Protein AF-0000000074045030 (afdb_homodimer)

Nearest PDB structures (foldseek):
  6pqr-assembly1_A  TM=4.571E-01  e=6.155E-03  Helicoverpa zea
  2o2a-assembly1_B  TM=3.330E-01  e=6.153E-02  Streptococcus agalactiae 2603V/R
  1mx0-assembly1_A  TM=4.382E-01  e=3.460E-01  Saccharolobus shibatae
  1z5a-assembly1_B  TM=5.040E-01  e=1.026E+00  Saccharolobus shibatae
  1mx0-assembly3_E  TM=4.676E-01  e=1.026E+00  Saccharolobus shibatae

Solvent-accessible surface area (backbone atoms only — not comparable to full-atom values): 15346 Å² total; per-residue (Å²): 132,82,77,68,76,71,67,73,40,80,41,55,46,76,54,97,83,23,36,35,27,39,49,35,64,67,54,51,49,48,63,54,58,65,73,41,89,66,71,59,86,79,43,68,57,46,34,29,38,36,28,39,43,80,41,80,41,27,81,90,67,43,32,29,38,33,42,33,33,35,36,37,49,82,43,58,85,50,66,66,44,68,28,31,36,38,36,19,65,52,71,70,90,47,56,62,70,71,42,39,66,54,52,53,48,48,52,49,28,50,76,70,28,48,71,52,90,89,35,75,27,39,38,41,80,71,48,76,50,46,47,67,83,54,37,71,72,103,132,82,77,70,76,71,68,73,40,80,43,53,47,76,54,96,82,24,34,34,26,39,49,35,63,66,54,51,50,47,63,53,56,64,72,40,90,66,69,58,86,80,42,68,57,45,32,30,38,34,29,38,44,77,43,80,44,29,83,89,66,43,34,30,37,36,42,31,34,35,36,39,48,84,44,58,84,50,66,65,45,70,29,31,38,37,36,22,66,52,73,69,89,47,55,62,68,69,41,40,68,56,52,53,48,49,53,49,30,51,74,69,27,46,72,52,90,88,36,76,28,38,40,43,80,71,46,78,48,46,46,68,82,49,34,71,73,103

Sequence (276 aa):
MLKTHRNDSNEVVTINGSQYWYNGIRRCLLNELSRSDIALDSYSKLELNVSIDGLPIFKSSNLQFWPILFNVHNIPEVPVMTIAVYSGSTKPADIDQFLQPFVDELNFLMENGITINNKKISIELRVIIADSPARAYIMLKTHRNDSNEVVTINGSQYWYNGIRRCLLNELSRSDIALDSYSKLELNVSIDGLPIFKSSNLQFWPILFNVHNIPEVPVMTIAVYSGSTKPADIDQFLQPFVDELNFLMENGITINNKKISIELRVIIADSPARAYI

Foldseek 3Di:
DPPPPPVPQQDWDDDPAKTKGFCADQNLCQVQVLPDPDPCVVAQEWEKEKEWEWDQPDPVQLKIKIWIWMDGPVCNVGDIDTGMMMIDSDDDPQVCVNCVVHVVRLVVCQVFNHAHPNDGHHYHYDYYHYPVVSVVND/DPPPPPVPQQDWDDDPQKIKGFCADQNLCQVQVLPDPDPCVVAQEWEKEKEWEWDCPDPVQLKIKIWIKMDGPVCNVGDIDTGMMMIDSDDDPQVCVNCVVHVVRLVVCQVFNHAHPNDGHHYHYDYYHYDVVRVVND

Organism: Anopheles stephensi (NCBI:txid30069)

Radius of gyration: 18.77 Å; Cα contacts (8 Å, |Δi|>4): 529; chains: 2; bounding box: 46×70×37 Å

Secondary structure (DSSP, 8-state):
--------S-EEEEETTEEEEE--HHHHHHHHHSSS---GGG-SEEEEEEEE--EE--TTT--EEEEEEEEETT-TTSPPEEEEEEEESSS-TTHHHHHHHHHHHHHHHHHH-EEETTEEEEEEEEEEEE-HHHHTT-/--------S-EEEEETTEEEEE--HHHHHHHHHSSS---GGG-SEEEEEEEE--EE--TTT--EEEEEEEEETT-TTSPPEEEEEEEESSS-TTHHHHHHHHHHHHHHHHHH-EEETTEEEEEEEEEEEE-HHHHTT-

Structure (mmCIF, N/CA/C/O backbone):
data_AF-0000000074045030-model_v1
#
loop_
_entity.id
_entity.type
_entity.pdbx_description
1 polymer 'Uncharacterized protein'
#
loop_
_atom_site.group_PDB
_atom_site.id
_atom_site.type_symbol
_atom_site.label_atom_id
_atom_site.label_alt_id
_atom_site.label_comp_id
_atom_site.label_asym_id
_atom_site.label_entity_id
_atom_site.label_seq_id
_atom_site.pdbx_PDB_ins_code
_atom_site.Cartn_x
_atom_site.Cartn_y
_atom_site.Cartn_z
_atom_site.occupancy
_atom_site.B_iso_or_equiv
_atom_site.auth_seq_id
_atom_site.auth_comp_id
_atom_site.auth_asym_id
_atom_site.auth_atom_id
_atom_site.pdbx_PDB_model_num
ATOM 1 N N . MET A 1 1 ? 6.5 -35.406 -14.625 1 22.16 1 MET A N 1
ATOM 2 C CA . MET A 1 1 ? 6.434 -34.656 -13.367 1 22.16 1 MET A CA 1
ATOM 3 C C . MET A 1 1 ? 7.051 -33.281 -13.531 1 22.16 1 MET A C 1
ATOM 5 O O . MET A 1 1 ? 8.266 -33.156 -13.648 1 22.16 1 MET A O 1
ATOM 9 N N . LEU A 1 2 ? 6.523 -32.375 -14.312 1 23.33 2 LEU A N 1
ATOM 10 C CA . LEU A 1 2 ? 7.066 -31.141 -14.828 1 23.33 2 LEU A CA 1
ATOM 11 C C . LEU A 1 2 ? 7.414 -30.188 -13.688 1 23.33 2 LEU A C 1
ATOM 13 O O . LEU A 1 2 ? 6.57 -29.891 -12.836 1 23.33 2 LEU A O 1
ATOM 17 N N . LYS A 1 3 ? 8.648 -30.234 -13.102 1 26.58 3 LYS A N 1
ATOM 18 C CA . LYS A 1 3 ? 9.242 -29.438 -12.031 1 26.58 3 LYS A CA 1
ATOM 19 C C . LYS A 1 3 ? 8.844 -27.969 -12.164 1 26.58 3 LYS A C 1
ATOM 21 O O . LYS A 1 3 ? 9.18 -27.312 -13.156 1 26.58 3 LYS A O 1
ATOM 26 N N . THR A 1 4 ? 7.648 -27.609 -11.883 1 29.64 4 THR A N 1
ATOM 27 C CA . THR A 1 4 ? 7.277 -26.203 -11.789 1 29.64 4 THR A CA 1
ATOM 28 C C . THR A 1 4 ? 8.32 -25.422 -10.992 1 29.64 4 THR A C 1
ATOM 30 O O . THR A 1 4 ? 8.672 -25.812 -9.875 1 29.64 4 THR A O 1
ATOM 33 N N . HIS A 1 5 ? 9.445 -25.062 -11.602 1 29.47 5 HIS A N 1
ATOM 34 C CA . HIS A 1 5 ? 10.422 -24.156 -10.992 1 29.47 5 HIS A CA 1
ATOM 35 C C . HIS A 1 5 ? 9.75 -23.203 -10.008 1 29.47 5 HIS A C 1
ATOM 37 O O . HIS A 1 5 ? 8.883 -22.422 -10.398 1 29.47 5 HIS A O 1
ATOM 43 N N . ARG A 1 6 ? 9.289 -23.688 -8.914 1 32.59 6 ARG A N 1
ATOM 44 C CA . ARG A 1 6 ? 8.891 -22.844 -7.789 1 32.59 6 ARG A CA 1
ATOM 45 C C . ARG A 1 6 ? 9.836 -21.656 -7.629 1 32.59 6 ARG A C 1
ATOM 47 O O . ARG A 1 6 ? 10.977 -21.812 -7.195 1 32.59 6 ARG A O 1
ATOM 54 N N . ASN A 1 7 ? 10.078 -20.828 -8.656 1 35.5 7 ASN A N 1
ATOM 55 C CA . ASN A 1 7 ? 10.883 -19.656 -8.367 1 35.5 7 ASN A CA 1
ATOM 56 C C . ASN A 1 7 ? 10.664 -19.156 -6.945 1 35.5 7 ASN A C 1
ATOM 58 O O . ASN A 1 7 ? 9.531 -18.859 -6.555 1 35.5 7 ASN A O 1
ATOM 62 N N . ASP A 1 8 ? 11.195 -19.656 -5.949 1 42.28 8 ASP A N 1
ATOM 63 C CA . ASP A 1 8 ? 11.328 -19.172 -4.578 1 42.28 8 ASP A CA 1
ATOM 64 C C . ASP A 1 8 ? 11.258 -17.641 -4.527 1 42.28 8 ASP A C 1
ATOM 66 O O . ASP A 1 8 ? 12.156 -16.953 -5.008 1 42.28 8 ASP A O 1
ATOM 70 N N . SER A 1 9 ? 10.148 -17.062 -4.848 1 47.19 9 SER A N 1
ATOM 71 C CA . SER A 1 9 ? 9.586 -15.82 -5.352 1 47.19 9 SER A CA 1
ATOM 72 C C . SER A 1 9 ? 10.195 -14.617 -4.648 1 47.19 9 SER A C 1
ATOM 74 O O . SER A 1 9 ? 10.07 -13.484 -5.117 1 47.19 9 SER A O 1
ATOM 76 N N . ASN A 1 10 ? 10.562 -14.75 -3.305 1 56.78 10 ASN A N 1
ATOM 77 C CA . ASN A 1 10 ? 11.156 -13.547 -2.73 1 56.78 10 ASN A CA 1
ATOM 78 C C . ASN A 1 10 ? 12.547 -13.273 -3.303 1 56.78 10 ASN A C 1
ATOM 80 O O . ASN A 1 10 ? 13.547 -13.438 -2.607 1 56.78 10 ASN A O 1
ATOM 84 N N . GLU A 1 11 ? 12.641 -13.523 -4.637 1 65 11 GLU A N 1
ATOM 85 C CA . GLU A 1 11 ? 13.945 -13.359 -5.277 1 65 11 GLU A CA 1
ATOM 86 C C . GLU A 1 11 ? 14.203 -11.898 -5.625 1 65 11 GLU A C 1
ATOM 88 O O . GLU A 1 11 ? 13.312 -11.203 -6.117 1 65 11 GLU A O 1
ATOM 93 N N . VAL A 1 12 ? 15.195 -11.305 -5.059 1 72.75 12 VAL A N 1
ATOM 94 C CA . VAL A 1 12 ? 15.672 -10 -5.496 1 72.75 12 VAL A CA 1
ATOM 95 C C . VAL A 1 12 ? 16.594 -10.156 -6.703 1 72.75 12 VAL A C 1
ATOM 97 O O . VAL A 1 12 ? 17.516 -10.969 -6.68 1 72.75 12 VAL A O 1
ATOM 100 N N . VAL A 1 13 ? 16.172 -9.609 -7.809 1 78.44 13 VAL A N 1
ATOM 101 C CA . VAL A 1 13 ? 16.984 -9.586 -9.016 1 78.44 13 VAL A CA 1
ATOM 102 C C . VAL A 1 13 ? 17.703 -8.242 -9.133 1 78.44 13 VAL A C 1
ATOM 104 O O . VAL A 1 13 ? 17.094 -7.191 -8.953 1 78.44 13 VAL A O 1
ATOM 107 N N . THR A 1 14 ? 19.016 -8.219 -9.242 1 77 14 THR A N 1
ATOM 108 C CA . THR A 1 14 ? 19.797 -6.996 -9.414 1 77 14 THR A CA 1
ATOM 109 C C . THR A 1 14 ? 20.297 -6.879 -10.852 1 77 14 THR A C 1
ATOM 111 O O . THR A 1 14 ? 20.969 -7.781 -11.359 1 77 14 THR A O 1
ATOM 114 N N . ILE A 1 15 ? 19.812 -5.809 -11.523 1 71.5 15 ILE A N 1
ATOM 115 C CA . ILE A 1 15 ? 20.266 -5.523 -12.883 1 71.5 15 ILE A CA 1
ATOM 116 C C . ILE A 1 15 ? 20.844 -4.109 -12.945 1 71.5 15 ILE A C 1
ATOM 118 O O . ILE A 1 15 ? 20.125 -3.131 -12.727 1 71.5 15 ILE A O 1
ATOM 122 N N . ASN A 1 16 ? 22.078 -3.951 -13.328 1 77.44 16 ASN A N 1
ATOM 123 C CA . ASN A 1 16 ? 22.734 -2.654 -13.5 1 77.44 16 ASN A CA 1
ATOM 124 C C . ASN A 1 16 ? 22.484 -1.747 -12.297 1 77.44 16 ASN A C 1
ATOM 126 O O . ASN A 1 16 ? 22.109 -0.583 -12.453 1 77.44 16 ASN A O 1
ATOM 130 N N . GLY A 1 17 ? 22.578 -2.285 -11.125 1 75.12 17 GLY A N 1
ATOM 131 C CA . GLY A 1 17 ? 22.453 -1.495 -9.906 1 75.12 17 GLY A CA 1
ATOM 132 C C . GLY A 1 17 ? 21.031 -1.338 -9.438 1 75.12 17 GLY A C 1
ATOM 133 O O . GLY A 1 17 ? 20.781 -0.868 -8.32 1 75.12 17 GLY A O 1
ATOM 134 N N . SER A 1 18 ? 20.109 -1.68 -10.352 1 81 18 SER A N 1
ATOM 135 C CA . SER A 1 18 ? 18.703 -1.634 -9.961 1 81 18 SER A CA 1
ATOM 136 C C . SER A 1 18 ? 18.266 -2.953 -9.336 1 81 18 SER A C 1
ATOM 138 O O . SER A 1 18 ? 18.719 -4.023 -9.734 1 81 18 SER A O 1
ATOM 140 N N . GLN A 1 19 ? 17.469 -2.814 -8.32 1 82.75 19 GLN A N 1
ATOM 141 C CA . GLN A 1 19 ? 16.969 -4 -7.625 1 82.75 19 GLN A CA 1
ATOM 142 C C . GLN A 1 19 ? 15.469 -4.172 -7.836 1 82.75 19 GLN A C 1
ATOM 144 O O . GLN A 1 19 ? 14.719 -3.193 -7.848 1 82.75 19 GLN A O 1
ATOM 149 N N . TYR A 1 20 ? 15.188 -5.43 -8.07 1 85.75 20 TYR A N 1
ATOM 150 C CA . TYR A 1 20 ? 13.781 -5.777 -8.227 1 85.75 20 TYR A CA 1
ATOM 151 C C . TYR A 1 20 ? 13.398 -6.93 -7.305 1 85.75 20 TYR A C 1
ATOM 153 O O . TYR A 1 20 ? 13.977 -8.016 -7.379 1 85.75 20 TYR A O 1
ATOM 161 N N . TRP A 1 21 ? 12.453 -6.66 -6.395 1 86.88 21 TRP A N 1
ATOM 162 C CA . TRP A 1 21 ? 11.883 -7.66 -5.496 1 86.88 21 TRP A CA 1
ATOM 163 C C . TRP A 1 21 ? 10.453 -7.992 -5.887 1 86.88 21 TRP A C 1
ATOM 165 O O . TRP A 1 21 ? 9.609 -7.094 -6.02 1 86.88 21 TRP A O 1
ATOM 175 N N . TYR A 1 22 ? 10.219 -9.305 -6.129 1 89.81 22 TYR A N 1
ATOM 176 C CA . TYR A 1 22 ? 8.883 -9.734 -6.516 1 89.81 22 TYR A CA 1
ATOM 177 C C . TYR A 1 22 ? 8.328 -10.75 -5.523 1 89.81 22 TYR A C 1
ATOM 179 O O . TYR A 1 22 ? 8.844 -11.859 -5.41 1 89.81 22 TYR A O 1
ATOM 187 N N . ASN A 1 23 ? 7.324 -10.375 -4.758 1 90.81 23 ASN A N 1
ATOM 188 C CA . ASN A 1 23 ? 6.625 -11.25 -3.822 1 90.81 23 ASN A CA 1
ATOM 189 C C . ASN A 1 23 ? 5.449 -11.953 -4.488 1 90.81 23 ASN A C 1
ATOM 191 O O . ASN A 1 23 ? 5.332 -13.18 -4.414 1 90.81 23 ASN A O 1
ATOM 195 N N . GLY A 1 24 ? 4.672 -11.156 -5.168 1 94.56 24 GLY A N 1
ATOM 196 C CA . GLY A 1 24 ? 3.584 -11.719 -5.949 1 94.56 24 GLY A CA 1
ATOM 197 C C . GLY A 1 24 ? 2.252 -11.688 -5.219 1 94.56 24 GLY A C 1
ATOM 198 O O . GLY A 1 24 ? 2.213 -11.719 -3.988 1 94.56 24 GLY A O 1
ATOM 199 N N . ILE A 1 25 ? 1.19 -11.758 -5.988 1 96.81 25 ILE A N 1
ATOM 200 C CA . ILE A 1 25 ? -0.175 -11.703 -5.477 1 96.81 25 ILE A CA 1
ATOM 201 C C . ILE A 1 25 ? -0.515 -13.016 -4.77 1 96.81 25 ILE A C 1
ATOM 203 O O . ILE A 1 25 ? -1.039 -13 -3.654 1 96.81 25 ILE A O 1
ATOM 207 N N . ARG A 1 26 ? -0.167 -14.055 -5.434 1 96.69 26 ARG A N 1
ATOM 208 C CA . ARG A 1 26 ? -0.514 -15.375 -4.91 1 96.69 26 ARG A CA 1
ATOM 209 C C . ARG A 1 26 ? 0.092 -15.594 -3.527 1 96.69 26 ARG A C 1
ATOM 211 O O . ARG A 1 26 ? -0.605 -15.992 -2.594 1 96.69 26 ARG A O 1
ATOM 218 N N . ARG A 1 27 ? 1.339 -15.312 -3.414 1 94.25 27 ARG A N 1
ATOM 219 C CA . ARG A 1 27 ? 2.02 -15.516 -2.139 1 94.25 27 ARG A CA 1
ATOM 220 C C . ARG A 1 27 ? 1.424 -14.625 -1.053 1 94.25 27 ARG A C 1
ATOM 222 O O . ARG A 1 27 ? 1.222 -15.07 0.079 1 94.25 27 ARG A O 1
ATOM 229 N N . CYS A 1 28 ? 1.174 -13.391 -1.382 1 93.19 28 CYS A N 1
ATOM 230 C CA . CYS A 1 28 ? 0.568 -12.469 -0.43 1 93.19 28 CYS A CA 1
ATOM 231 C C . CYS A 1 28 ? -0.759 -13.008 0.088 1 93.19 28 CYS A C 1
ATOM 233 O O . CYS A 1 28 ? -0.99 -13.039 1.298 1 93.19 28 CYS A O 1
ATOM 235 N N . LEU A 1 29 ? -1.615 -13.438 -0.827 1 94.81 29 LEU A N 1
ATOM 236 C CA . LEU A 1 29 ? -2.957 -13.883 -0.472 1 94.81 29 LEU A CA 1
ATOM 237 C C . LEU A 1 29 ? -2.906 -15.172 0.345 1 94.81 29 LEU A C 1
ATOM 239 O O . LEU A 1 29 ? -3.648 -15.328 1.316 1 94.81 29 LEU A O 1
ATOM 243 N N . LEU A 1 30 ? -2.025 -16.062 -0.019 1 93.88 30 LEU A N 1
ATOM 244 C CA . LEU A 1 30 ? -1.895 -17.312 0.73 1 93.88 30 LEU A CA 1
ATOM 245 C C . LEU A 1 30 ? -1.419 -17.047 2.154 1 93.88 30 LEU A C 1
ATOM 247 O O . LEU A 1 30 ? -1.962 -17.594 3.109 1 93.88 30 LEU A O 1
ATOM 251 N N . ASN A 1 31 ? -0.46 -16.172 2.27 1 89.69 31 ASN A N 1
ATOM 252 C CA . ASN A 1 31 ? 0.065 -15.852 3.594 1 89.69 31 ASN A CA 1
ATOM 253 C C . ASN A 1 31 ? -0.988 -15.18 4.469 1 89.69 31 ASN A C 1
ATOM 255 O O . ASN A 1 31 ? -1.082 -15.461 5.664 1 89.69 31 ASN A O 1
ATOM 259 N N . GLU A 1 32 ? -1.773 -14.289 3.881 1 89.44 32 GLU A N 1
ATOM 260 C CA . GLU A 1 32 ? -2.736 -13.5 4.641 1 89.44 32 GLU A CA 1
ATOM 261 C C . GLU A 1 32 ? -4.008 -14.297 4.922 1 89.44 32 GLU A C 1
ATOM 263 O O . GLU A 1 32 ? -4.512 -14.289 6.047 1 89.44 32 GLU A O 1
ATOM 268 N N . LEU A 1 33 ? -4.531 -15 3.939 1 90.94 33 LEU A N 1
ATOM 269 C CA . LEU A 1 33 ? -5.875 -15.562 4.027 1 90.94 33 LEU A CA 1
ATOM 270 C C . LEU A 1 33 ? -5.828 -16.984 4.574 1 90.94 33 LEU A C 1
ATOM 272 O O . LEU A 1 33 ? -6.836 -17.5 5.074 1 90.94 33 LEU A O 1
ATOM 276 N N . SER A 1 34 ? -4.66 -17.641 4.488 1 87.25 34 SER A N 1
ATOM 277 C CA . SER A 1 34 ? -4.562 -18.969 5.066 1 87.25 34 SER A CA 1
ATOM 278 C C . SER A 1 34 ? -4.512 -18.906 6.59 1 87.25 34 SER A C 1
ATOM 280 O O . SER A 1 34 ? -4.852 -19.891 7.266 1 87.25 34 SER A O 1
ATOM 282 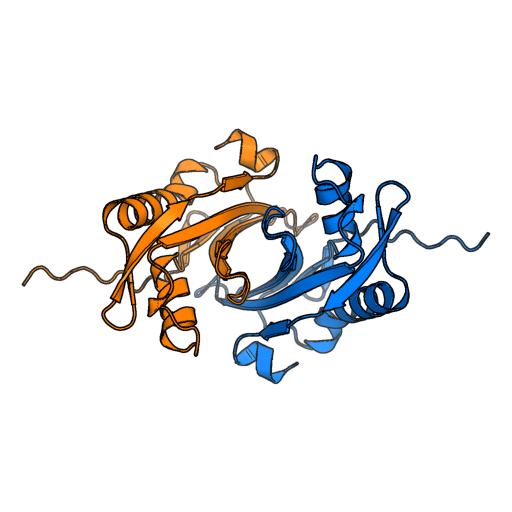N N . ARG A 1 35 ? -4.09 -17.75 7.125 1 81.38 35 ARG A N 1
ATOM 283 C CA . ARG A 1 35 ? -3.896 -17.609 8.562 1 81.38 35 ARG A CA 1
ATOM 284 C C . ARG A 1 35 ? -5.035 -16.812 9.188 1 81.38 35 ARG A C 1
ATOM 286 O O . ARG A 1 35 ? -5.145 -16.719 10.414 1 81.38 35 ARG A O 1
ATOM 293 N N . SER A 1 36 ? -5.836 -16.297 8.367 1 77.88 36 SER A N 1
ATOM 294 C CA . SER A 1 36 ? -6.879 -15.406 8.867 1 77.88 36 SER A CA 1
ATOM 295 C C . SER A 1 36 ? -8.148 -16.172 9.203 1 77.88 36 SER A C 1
ATOM 297 O O . SER A 1 36 ? -8.352 -17.297 8.734 1 77.88 36 SER A O 1
ATOM 299 N N . ASP A 1 37 ? -8.914 -15.633 10.102 1 78.38 37 ASP A N 1
ATOM 300 C CA . ASP A 1 37 ? -10.203 -16.203 10.469 1 78.38 37 ASP A CA 1
ATOM 301 C C . ASP A 1 37 ? -11.297 -15.75 9.492 1 78.38 37 ASP A C 1
ATOM 303 O O . ASP A 1 37 ? -12.484 -15.906 9.781 1 78.38 37 ASP A O 1
ATOM 307 N N . ILE A 1 38 ? -10.875 -15.188 8.453 1 80.88 38 ILE A N 1
ATOM 308 C CA . ILE A 1 38 ? -11.836 -14.727 7.457 1 80.88 38 ILE A CA 1
ATOM 309 C C . ILE A 1 38 ? -12.547 -15.93 6.828 1 80.88 38 ILE A C 1
ATOM 311 O O . ILE A 1 38 ? -11.891 -16.891 6.398 1 80.88 38 ILE A O 1
ATOM 315 N N . ALA A 1 39 ? -13.859 -15.914 6.867 1 81.69 39 ALA A N 1
ATOM 316 C CA . ALA A 1 39 ? -14.648 -16.984 6.27 1 81.69 39 ALA A CA 1
ATOM 317 C C . ALA A 1 39 ? -14.617 -16.906 4.746 1 81.69 39 ALA A C 1
ATOM 319 O O . ALA A 1 39 ? -15.492 -16.297 4.129 1 81.69 39 ALA A O 1
ATOM 320 N N . LEU A 1 40 ? -13.734 -17.578 4.156 1 85.44 40 LEU A N 1
ATOM 321 C CA . LEU A 1 40 ? -13.531 -17.516 2.715 1 85.44 40 LEU A CA 1
ATOM 322 C C . LEU A 1 40 ? -14.688 -18.188 1.972 1 85.44 40 LEU A C 1
ATOM 324 O O . LEU A 1 40 ? -14.875 -17.953 0.777 1 85.44 40 LEU A O 1
ATOM 328 N N . ASP A 1 41 ? -15.422 -19 2.717 1 84.19 41 ASP A N 1
ATOM 329 C CA . ASP A 1 41 ? -16.547 -19.703 2.111 1 84.19 41 ASP A CA 1
ATOM 330 C C . ASP A 1 41 ? -17.594 -18.719 1.594 1 84.19 41 ASP A C 1
ATOM 332 O O . ASP A 1 41 ? -18.391 -19.062 0.718 1 84.19 41 ASP A O 1
ATOM 336 N N . SER A 1 42 ? -17.547 -17.578 2.127 1 87.19 42 SER A N 1
ATOM 337 C CA . SER A 1 42 ? -18.562 -16.609 1.752 1 87.19 42 SER A CA 1
ATOM 338 C C . SER A 1 42 ? -18.141 -15.812 0.519 1 87.19 42 SER A C 1
ATOM 340 O O . SER A 1 42 ? -18.906 -14.992 0.01 1 87.19 42 SER A O 1
ATOM 342 N N . TYR A 1 43 ? -16.969 -16.109 -0.008 1 90.56 43 TYR A N 1
ATOM 343 C CA . TYR A 1 43 ? -16.469 -15.336 -1.146 1 90.56 43 TYR A CA 1
ATOM 344 C C . TYR A 1 43 ? -16.203 -16.25 -2.342 1 90.56 43 TYR A C 1
ATOM 346 O O . TYR A 1 43 ? -15.492 -17.25 -2.229 1 90.56 43 TYR A O 1
ATOM 354 N N . SER A 1 44 ? -16.828 -15.969 -3.42 1 93.56 44 SER A N 1
ATOM 355 C CA . SER A 1 44 ? -16.578 -16.703 -4.656 1 93.56 44 SER A CA 1
ATOM 356 C C . SER A 1 44 ? -15.523 -16.016 -5.516 1 93.56 44 SER A C 1
ATOM 358 O O . SER A 1 44 ? -14.992 -16.609 -6.453 1 93.56 44 SER A O 1
ATOM 360 N N . LYS A 1 45 ? -15.242 -14.781 -5.145 1 97.25 45 LYS A N 1
ATOM 361 C CA . LYS A 1 45 ? -14.297 -13.969 -5.914 1 97.25 45 LYS A CA 1
ATOM 362 C C . LYS A 1 45 ? -13.57 -12.977 -5.02 1 97.25 45 LYS A C 1
ATOM 364 O O . LYS A 1 45 ? -14.141 -12.469 -4.047 1 97.25 45 LYS A O 1
ATOM 369 N N . LEU A 1 46 ? -12.344 -12.781 -5.332 1 97 46 LEU A N 1
ATOM 370 C CA . LEU A 1 46 ? -11.602 -11.664 -4.758 1 97 46 LEU A CA 1
ATOM 371 C C . LEU A 1 46 ? -11.438 -10.547 -5.777 1 97 46 LEU A C 1
ATOM 373 O O . LEU A 1 46 ? -11.023 -10.789 -6.914 1 97 46 LEU A O 1
ATOM 377 N N . GLU A 1 47 ? -11.844 -9.359 -5.395 1 97.25 47 GLU A N 1
ATOM 378 C CA . GLU A 1 47 ? -11.711 -8.172 -6.227 1 97.25 47 GLU A CA 1
ATOM 379 C C . GLU A 1 47 ? -10.5 -7.34 -5.816 1 97.25 47 GLU A C 1
ATOM 381 O O . GLU A 1 47 ? -10.453 -6.809 -4.703 1 97.25 47 GLU 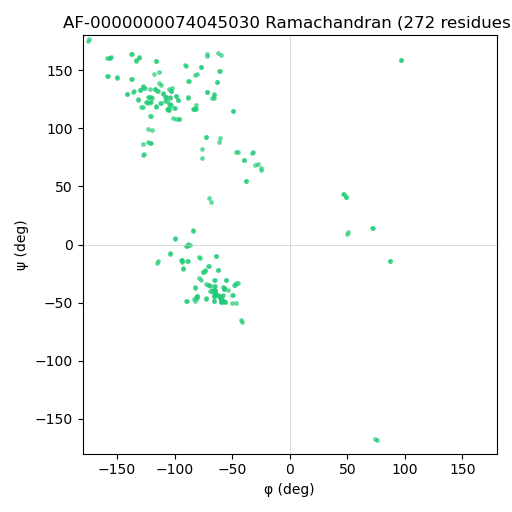A O 1
ATOM 386 N N . LEU A 1 48 ? -9.555 -7.211 -6.75 1 96.88 48 LEU A N 1
ATOM 387 C CA . LEU A 1 48 ? -8.281 -6.582 -6.402 1 96.88 48 LEU A CA 1
ATOM 388 C C . LEU A 1 48 ? -8.227 -5.152 -6.922 1 96.88 48 LEU A C 1
ATOM 390 O O . LEU A 1 48 ? -8.594 -4.887 -8.062 1 96.88 48 LEU A O 1
ATOM 394 N N . ASN A 1 49 ? -7.828 -4.234 -6.07 1 94.69 49 ASN A N 1
ATOM 395 C CA . ASN A 1 49 ? -7.32 -2.924 -6.465 1 94.69 49 ASN A CA 1
ATOM 396 C C . ASN A 1 49 ? -5.797 -2.883 -6.453 1 94.69 49 ASN A C 1
ATOM 398 O O . ASN A 1 49 ? -5.168 -3.271 -5.465 1 94.69 49 ASN A O 1
ATOM 402 N N . VAL A 1 50 ? -5.23 -2.457 -7.547 1 95 50 VAL A N 1
ATOM 403 C CA . VAL A 1 50 ? -3.775 -2.416 -7.641 1 95 50 VAL A CA 1
ATOM 404 C C . VAL A 1 50 ? -3.309 -0.974 -7.824 1 95 50 VAL A C 1
ATOM 406 O O . VAL A 1 50 ? -3.904 -0.216 -8.594 1 95 50 VAL A O 1
ATOM 409 N N . SER A 1 51 ? -2.291 -0.597 -7.055 1 92.31 51 SER A N 1
ATOM 410 C CA . SER A 1 51 ? -1.684 0.725 -7.164 1 92.31 51 SER A CA 1
ATOM 411 C C . SER A 1 51 ? -0.205 0.626 -7.527 1 92.31 51 SER A C 1
ATOM 413 O O . SER A 1 51 ? 0.548 -0.113 -6.891 1 92.31 51 SER A O 1
ATOM 415 N N . ILE A 1 52 ? 0.233 1.265 -8.531 1 89 52 ILE A N 1
ATOM 416 C CA . ILE A 1 52 ? 1.628 1.381 -8.938 1 89 52 ILE A CA 1
ATOM 417 C C . ILE A 1 52 ? 2.1 2.822 -8.758 1 89 52 ILE A C 1
ATOM 419 O O . ILE A 1 52 ? 1.528 3.746 -9.344 1 89 52 ILE A O 1
ATOM 423 N N . ASP A 1 53 ? 3.184 2.945 -7.91 1 81.56 53 ASP A N 1
ATOM 424 C CA . ASP A 1 53 ? 3.609 4.297 -7.562 1 81.56 53 ASP A CA 1
ATOM 425 C C . ASP A 1 53 ? 5.102 4.492 -7.832 1 81.56 53 ASP A C 1
ATOM 427 O O . ASP A 1 53 ? 5.887 3.551 -7.703 1 81.56 53 ASP A O 1
ATOM 431 N N . GLY A 1 54 ? 5.457 5.621 -8.422 1 80.31 54 GLY A N 1
ATOM 432 C CA . GLY A 1 54 ? 6.84 6.062 -8.477 1 80.31 54 GLY A CA 1
ATOM 433 C C . GLY A 1 54 ? 7.168 7.133 -7.449 1 80.31 54 GLY A C 1
ATOM 434 O O . GLY A 1 54 ? 6.652 8.25 -7.523 1 80.31 54 GLY A O 1
ATOM 435 N N . LEU A 1 55 ? 7.969 6.688 -6.434 1 77.69 55 LEU A N 1
ATOM 436 C CA . LEU A 1 55 ? 8.266 7.609 -5.344 1 77.69 55 LEU A CA 1
ATOM 437 C C . LEU A 1 55 ? 9.703 8.094 -5.418 1 77.69 55 LEU A C 1
ATOM 439 O O . LEU A 1 55 ? 10.617 7.305 -5.668 1 77.69 55 LEU A O 1
ATOM 443 N N . PRO A 1 56 ? 9.82 9.453 -5.402 1 68.56 56 PRO A N 1
ATOM 444 C CA . PRO A 1 56 ? 11.188 9.977 -5.348 1 68.56 56 PRO A CA 1
ATOM 445 C C . PRO A 1 56 ? 11.805 9.867 -3.957 1 68.56 56 PRO A C 1
ATOM 447 O O . PRO A 1 56 ? 11.359 10.539 -3.023 1 68.56 56 PRO A O 1
ATOM 450 N N . ILE A 1 57 ? 12.312 8.836 -3.562 1 60 57 ILE A N 1
ATOM 451 C CA . ILE A 1 57 ? 12.805 8.734 -2.193 1 60 57 ILE A CA 1
ATOM 452 C C . ILE A 1 57 ? 14.039 9.617 -2.02 1 60 57 ILE A C 1
ATOM 454 O O . ILE A 1 57 ? 14.297 10.125 -0.927 1 60 57 ILE A O 1
ATOM 458 N N . PHE A 1 58 ? 15.047 9.688 -3.078 1 56.5 58 PHE A N 1
ATOM 459 C CA . PHE A 1 58 ? 16.281 10.367 -2.713 1 56.5 58 PHE A CA 1
ATOM 460 C C . PHE A 1 58 ? 16.562 11.531 -3.658 1 56.5 58 PHE A C 1
ATOM 462 O O . PHE A 1 58 ? 16.75 11.328 -4.859 1 56.5 58 PHE A O 1
ATOM 469 N N . LYS A 1 59 ? 16.203 12.656 -3.129 1 54.5 59 LYS A N 1
ATOM 470 C CA . LYS A 1 59 ? 16.625 13.781 -3.959 1 54.5 59 LYS A CA 1
ATOM 471 C C . LYS A 1 59 ? 18.109 13.664 -4.32 1 54.5 59 LYS A C 1
ATOM 473 O O . LYS A 1 59 ? 18.484 13.828 -5.48 1 54.5 59 LYS A O 1
ATOM 478 N N . SER A 1 60 ? 18.984 13.43 -3.279 1 55.59 60 SER A N 1
ATOM 479 C CA . SER A 1 60 ? 20.406 13.523 -3.551 1 55.59 60 SER A CA 1
ATOM 480 C C . SER A 1 60 ? 20.906 12.281 -4.289 1 55.59 60 SER A C 1
ATOM 482 O O . SER A 1 60 ? 21.875 12.359 -5.047 1 55.59 60 SER A O 1
ATOM 484 N N . SER A 1 61 ? 20.297 11.094 -4.062 1 58.56 61 SER A N 1
ATOM 485 C CA . SER A 1 61 ? 20.844 9.867 -4.648 1 58.56 61 SER A CA 1
ATOM 486 C C . SER A 1 61 ? 20.078 9.477 -5.906 1 58.56 61 SER A C 1
ATOM 488 O O . SER A 1 61 ? 20.5 8.594 -6.656 1 58.56 61 SER A O 1
ATOM 490 N N . ASN A 1 62 ? 19.156 10.234 -6.414 1 67.94 62 ASN A N 1
ATOM 491 C CA . ASN A 1 62 ? 18.328 9.922 -7.566 1 67.94 62 ASN A CA 1
ATOM 492 C C . ASN A 1 62 ? 17.688 8.547 -7.426 1 67.94 62 ASN A C 1
ATOM 494 O O . ASN A 1 62 ? 17.281 7.938 -8.422 1 67.94 62 ASN A O 1
ATOM 498 N N . LEU A 1 63 ? 17.812 7.969 -6.152 1 76.06 63 LEU A N 1
ATOM 499 C CA . LEU A 1 63 ? 17.188 6.668 -5.945 1 76.06 63 LEU A CA 1
ATOM 500 C C . LEU A 1 63 ? 15.664 6.773 -6.047 1 76.06 63 LEU A C 1
ATOM 502 O O . LEU A 1 63 ? 15.07 7.707 -5.5 1 76.06 63 LEU A O 1
ATOM 506 N N . GLN A 1 64 ? 15.164 5.922 -6.852 1 79.19 64 GLN A N 1
ATOM 507 C CA . GLN A 1 64 ? 13.719 5.859 -7.027 1 79.19 64 GLN A CA 1
ATOM 508 C C . GLN A 1 64 ? 13.156 4.543 -6.496 1 79.19 64 GLN A C 1
ATOM 510 O O . GLN A 1 64 ? 13.852 3.529 -6.465 1 79.19 64 GLN A O 1
ATOM 515 N N . PHE A 1 65 ? 11.961 4.633 -6.027 1 81.31 65 PHE A N 1
ATOM 516 C CA . PHE A 1 65 ? 11.227 3.504 -5.473 1 81.31 65 PHE A CA 1
ATOM 517 C C . PHE A 1 65 ? 9.883 3.334 -6.172 1 81.31 65 PHE A C 1
ATOM 519 O O . PHE A 1 65 ? 9.102 4.281 -6.262 1 81.31 65 PHE A O 1
ATOM 526 N N . TRP A 1 66 ? 9.688 2.121 -6.746 1 85.56 66 TRP A N 1
ATOM 527 C CA . TRP A 1 66 ? 8.453 1.841 -7.477 1 85.56 66 TRP A CA 1
ATOM 528 C C . TRP A 1 66 ? 7.746 0.616 -6.902 1 85.56 66 TRP A C 1
ATOM 530 O O . TRP A 1 66 ? 7.992 -0.511 -7.344 1 85.56 66 TRP A O 1
ATOM 540 N N . PRO A 1 67 ? 6.914 0.806 -5.934 1 89.81 67 PRO A N 1
ATOM 541 C CA . PRO A 1 67 ? 6.148 -0.324 -5.402 1 89.81 67 PRO A CA 1
ATOM 542 C C . PRO A 1 67 ? 4.906 -0.633 -6.234 1 89.81 67 PRO A C 1
ATOM 544 O O . PRO A 1 67 ? 4.297 0.277 -6.805 1 89.81 67 PRO A O 1
ATOM 547 N N . ILE A 1 68 ? 4.559 -1.842 -6.324 1 92.81 68 ILE A N 1
ATOM 548 C CA . ILE A 1 68 ? 3.238 -2.309 -6.73 1 92.81 68 ILE A CA 1
ATOM 549 C C . ILE A 1 68 ? 2.473 -2.818 -5.512 1 92.81 68 ILE A C 1
ATOM 551 O O . ILE A 1 68 ? 2.906 -3.764 -4.852 1 92.81 68 ILE A O 1
ATOM 555 N N . LEU A 1 69 ? 1.397 -2.148 -5.211 1 94.56 69 LEU A N 1
ATOM 556 C CA . LEU A 1 69 ? 0.618 -2.436 -4.012 1 94.56 69 LEU A CA 1
ATOM 557 C C . LEU A 1 69 ? -0.782 -2.92 -4.375 1 94.56 69 LEU A C 1
ATOM 559 O O . LEU A 1 69 ? -1.251 -2.691 -5.492 1 94.56 69 LEU A O 1
ATOM 563 N N . PHE A 1 70 ? -1.395 -3.615 -3.451 1 95.31 70 PHE A N 1
ATOM 564 C CA . PHE A 1 70 ? -2.771 -3.996 -3.738 1 95.31 70 PHE A CA 1
ATOM 565 C C . PHE A 1 70 ? -3.547 -4.234 -2.449 1 95.31 70 PHE A C 1
ATOM 567 O O . PHE A 1 70 ? -2.953 -4.371 -1.378 1 95.31 70 PHE A O 1
ATOM 574 N N . ASN A 1 71 ? -4.824 -4.203 -2.561 1 94.56 71 ASN A N 1
ATOM 575 C CA . ASN A 1 71 ? -5.758 -4.633 -1.525 1 94.56 71 ASN A CA 1
ATOM 576 C C . ASN A 1 71 ? -6.918 -5.43 -2.113 1 94.56 71 ASN A C 1
ATOM 578 O O . ASN A 1 71 ? -7.102 -5.461 -3.332 1 94.56 71 ASN A O 1
ATOM 582 N N . VAL A 1 72 ? -7.602 -6.109 -1.248 1 95.06 72 VAL A N 1
ATOM 583 C CA . VAL A 1 72 ? -8.789 -6.859 -1.647 1 95.06 72 VAL A CA 1
ATOM 584 C C . VAL A 1 72 ? -10.039 -6.027 -1.391 1 95.06 72 VAL A C 1
ATOM 586 O O . VAL A 1 72 ? -10.461 -5.859 -0.242 1 95.06 72 VAL A O 1
ATOM 589 N N . HIS A 1 73 ? -10.633 -5.57 -2.42 1 93.81 73 HIS A N 1
ATOM 590 C CA . HIS A 1 73 ? -11.703 -4.59 -2.377 1 93.81 73 HIS A CA 1
ATOM 591 C C . HIS A 1 73 ? -12.898 -5.109 -1.579 1 93.81 73 HIS A C 1
ATOM 593 O O . HIS A 1 73 ? -13.453 -4.391 -0.747 1 93.81 73 HIS A O 1
ATOM 599 N N . ASN A 1 74 ? -13.305 -6.363 -1.849 1 93 74 ASN A N 1
ATOM 600 C CA . ASN A 1 74 ? -14.531 -6.883 -1.254 1 93 74 ASN A CA 1
ATOM 601 C C . ASN A 1 74 ? -14.266 -7.543 0.096 1 93 74 ASN A C 1
ATOM 603 O O . ASN A 1 74 ? -15.188 -8.047 0.737 1 93 74 ASN A O 1
ATOM 607 N N . ILE A 1 75 ? -13.062 -7.59 0.541 1 91.81 75 ILE A N 1
ATOM 608 C CA . ILE A 1 75 ? -12.703 -8.008 1.891 1 91.81 75 ILE A CA 1
ATOM 609 C C . ILE A 1 75 ? -11.828 -6.938 2.545 1 91.81 75 ILE A C 1
ATOM 611 O O . ILE A 1 75 ? -10.617 -7.125 2.703 1 91.81 75 ILE A O 1
ATOM 615 N N . PRO A 1 76 ? -12.414 -5.895 2.979 1 88.38 76 PRO A N 1
ATOM 616 C CA . PRO A 1 76 ? -11.664 -4.734 3.473 1 88.38 76 PRO A CA 1
ATOM 617 C C . PRO A 1 76 ? -10.844 -5.047 4.719 1 88.38 76 PRO A C 1
ATOM 619 O O . PRO A 1 76 ? -9.992 -4.246 5.121 1 88.38 76 PRO A O 1
ATOM 622 N N . GLU A 1 77 ? -11.062 -6.242 5.32 1 86.56 77 GLU A N 1
ATOM 623 C CA . GLU A 1 77 ? -10.289 -6.648 6.492 1 86.56 77 GLU A CA 1
ATOM 624 C C . GLU A 1 77 ? -8.875 -7.066 6.109 1 86.56 77 GLU A C 1
ATOM 626 O O . GLU A 1 77 ? -7.98 -7.102 6.957 1 86.56 77 GLU A O 1
ATOM 631 N N . VAL A 1 78 ? -8.711 -7.449 4.902 1 89.81 78 VAL A N 1
ATOM 632 C CA . VAL A 1 78 ? -7.383 -7.844 4.438 1 89.81 78 VAL A CA 1
ATOM 633 C C . VAL A 1 78 ? -6.5 -6.605 4.297 1 89.81 78 VAL A C 1
ATOM 635 O O . VAL A 1 78 ? -6.891 -5.621 3.666 1 89.81 78 VAL A O 1
ATOM 638 N N . PRO A 1 79 ? -5.32 -6.625 4.824 1 88.62 79 PRO A N 1
ATOM 639 C CA . PRO A 1 79 ? -4.457 -5.441 4.77 1 88.62 79 PRO A CA 1
ATOM 640 C C . PRO A 1 79 ? -3.906 -5.176 3.371 1 88.62 79 PRO A C 1
ATOM 642 O O . PRO A 1 79 ? -3.928 -6.066 2.518 1 88.62 79 PRO A O 1
ATOM 645 N N . VAL A 1 80 ? -3.412 -3.922 3.223 1 93.94 80 VAL A N 1
ATOM 646 C CA . VAL A 1 80 ? -2.652 -3.584 2.025 1 93.94 80 VAL A CA 1
ATOM 647 C C . VAL A 1 80 ? -1.382 -4.43 1.963 1 93.94 80 VAL A C 1
ATOM 649 O O . VAL A 1 80 ? -0.728 -4.652 2.984 1 93.94 80 VAL A O 1
ATOM 652 N N . MET A 1 81 ? -1.084 -4.863 0.809 1 92.38 81 MET A N 1
ATOM 653 C CA . MET A 1 81 ? 0.091 -5.715 0.661 1 92.38 81 MET A CA 1
ATOM 654 C C . MET A 1 81 ? 0.949 -5.262 -0.516 1 92.38 81 MET A C 1
ATOM 656 O O . MET A 1 81 ? 0.459 -4.586 -1.422 1 92.38 81 MET A O 1
ATOM 660 N N . THR A 1 82 ? 2.24 -5.637 -0.502 1 92.44 82 THR A N 1
ATOM 661 C CA . THR A 1 82 ? 3.195 -5.273 -1.544 1 92.44 82 THR A CA 1
ATOM 662 C C . THR A 1 82 ? 3.461 -6.457 -2.471 1 92.44 82 THR A C 1
ATOM 664 O O . THR A 1 82 ? 3.934 -7.508 -2.025 1 92.44 82 THR A O 1
ATOM 667 N N . ILE A 1 83 ? 3.158 -6.23 -3.734 1 94.19 83 ILE A N 1
ATOM 668 C CA . ILE A 1 83 ? 3.371 -7.27 -4.734 1 94.19 83 ILE A CA 1
ATOM 669 C C . ILE A 1 83 ? 4.836 -7.289 -5.156 1 94.19 83 ILE A C 1
ATOM 671 O O . ILE A 1 83 ? 5.445 -8.359 -5.27 1 94.19 83 ILE A O 1
ATOM 675 N N . ALA A 1 84 ? 5.363 -6.117 -5.414 1 91.44 84 ALA A N 1
ATOM 676 C CA . ALA A 1 84 ? 6.719 -5.977 -5.938 1 91.44 84 ALA A CA 1
ATOM 677 C C . ALA A 1 84 ? 7.285 -4.594 -5.633 1 91.44 84 ALA A C 1
ATOM 679 O O . ALA A 1 84 ? 6.535 -3.656 -5.355 1 91.44 84 ALA A O 1
ATOM 680 N N . VAL A 1 85 ? 8.664 -4.57 -5.727 1 88.12 85 VAL A N 1
ATOM 681 C CA . VAL A 1 85 ? 9.352 -3.293 -5.582 1 88.12 85 VAL A CA 1
ATOM 682 C C . VAL A 1 85 ? 10.523 -3.223 -6.559 1 88.12 85 VAL A C 1
ATOM 684 O O . VAL A 1 85 ? 11.297 -4.176 -6.68 1 88.12 85 VAL A O 1
ATOM 687 N N . TYR A 1 86 ? 10.539 -2.125 -7.277 1 85.88 86 TYR A N 1
ATOM 688 C CA . TYR A 1 86 ? 11.734 -1.729 -8.016 1 85.88 86 TYR A CA 1
ATOM 689 C C . TYR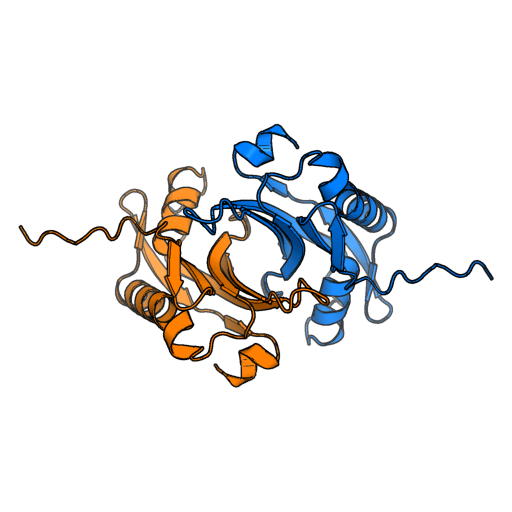 A 1 86 ? 12.453 -0.579 -7.316 1 85.88 86 TYR A C 1
ATOM 691 O O . TYR A 1 86 ? 11.812 0.363 -6.844 1 85.88 86 TYR A O 1
ATOM 699 N N . SER A 1 87 ? 13.727 -0.708 -7.199 1 83.94 87 SER A N 1
ATOM 700 C CA . SER A 1 87 ? 14.539 0.384 -6.668 1 83.94 87 SER A CA 1
ATOM 701 C C . SER A 1 87 ? 15.805 0.583 -7.496 1 83.94 87 SER A C 1
ATOM 703 O O . SER A 1 87 ? 16.5 -0.381 -7.816 1 83.94 87 SER A O 1
ATOM 705 N N . GLY A 1 88 ? 16.062 1.819 -7.852 1 81.19 88 GLY A N 1
ATOM 706 C CA . GLY A 1 88 ? 17.25 2.156 -8.617 1 81.19 88 GLY A CA 1
ATOM 707 C C . GLY A 1 88 ? 17.438 3.648 -8.812 1 81.19 88 GLY A C 1
ATOM 708 O O . GLY A 1 88 ? 16.609 4.445 -8.367 1 81.19 88 GLY A O 1
ATOM 709 N N . SER A 1 89 ? 18.578 3.99 -9.461 1 79.94 89 SER A N 1
ATOM 710 C CA . SER A 1 89 ? 18.906 5.395 -9.688 1 79.94 89 SER A CA 1
ATOM 711 C C . SER A 1 89 ? 18.125 5.965 -10.859 1 79.94 89 SER A C 1
ATOM 713 O O . SER A 1 89 ? 18.141 7.18 -11.086 1 79.94 89 SER A O 1
ATOM 715 N N . THR A 1 90 ? 17.5 5.125 -11.57 1 77 90 THR A N 1
ATOM 716 C CA . THR A 1 90 ? 16.656 5.551 -12.688 1 77 90 THR A CA 1
ATOM 717 C C . THR A 1 90 ? 15.289 4.887 -12.617 1 77 90 THR A C 1
ATOM 719 O O . THR A 1 90 ? 15.102 3.912 -11.883 1 77 90 THR A O 1
ATOM 722 N N . LYS A 1 91 ? 14.422 5.531 -13.352 1 75.19 91 LYS A N 1
ATOM 723 C CA . LYS A 1 91 ? 13.172 4.801 -13.562 1 75.19 91 LYS A CA 1
ATOM 724 C C . LYS A 1 91 ? 13.422 3.488 -14.297 1 75.19 91 LYS A C 1
ATOM 726 O O . LYS A 1 91 ? 14.422 3.35 -15.016 1 75.19 91 LYS A O 1
ATOM 731 N N . PRO A 1 92 ? 12.539 2.525 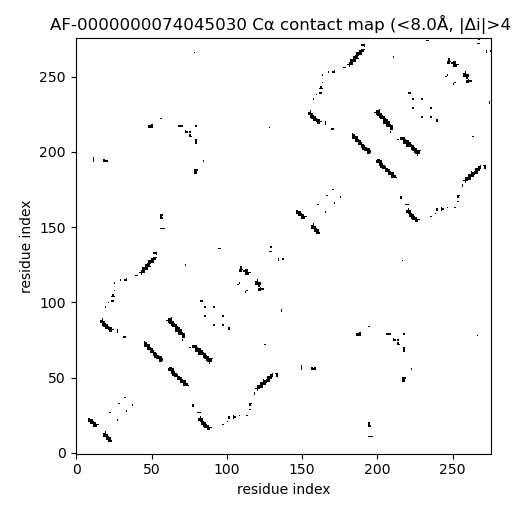-13.961 1 75.25 92 PRO A N 1
ATOM 732 C CA . PRO A 1 92 ? 12.727 1.301 -14.742 1 75.25 92 PRO A CA 1
ATOM 733 C C . PRO A 1 92 ? 12.828 1.567 -16.25 1 75.25 92 PRO A C 1
ATOM 735 O O . PRO A 1 92 ? 11.984 2.264 -16.812 1 75.25 92 PRO A O 1
ATOM 738 N N . ALA A 1 93 ? 14.031 1.275 -16.812 1 69.44 93 ALA A N 1
ATOM 739 C CA . ALA A 1 93 ? 14.289 1.535 -18.234 1 69.44 93 ALA A CA 1
ATOM 740 C C . ALA A 1 93 ? 13.172 0.968 -19.109 1 69.44 93 ALA A C 1
ATOM 742 O O . ALA A 1 93 ? 12.75 1.604 -20.078 1 69.44 93 ALA A O 1
ATOM 743 N N . ASP A 1 94 ? 12.781 -0.215 -18.766 1 71.62 94 ASP A N 1
ATOM 744 C CA . ASP A 1 94 ? 11.664 -0.865 -19.438 1 71.62 94 ASP A CA 1
ATOM 745 C C . ASP A 1 94 ? 10.555 -1.218 -18.453 1 71.62 94 ASP A C 1
ATOM 747 O O . ASP A 1 94 ? 10.602 -2.268 -17.812 1 71.62 94 ASP A O 1
ATOM 751 N N . ILE A 1 95 ? 9.672 -0.278 -18.234 1 73.44 95 ILE A N 1
ATOM 752 C CA . ILE A 1 95 ? 8.547 -0.432 -17.328 1 73.44 95 ILE A CA 1
ATOM 753 C C . ILE A 1 95 ? 7.844 -1.759 -17.594 1 73.44 95 ILE A C 1
ATOM 755 O O . ILE A 1 95 ? 7.383 -2.424 -16.656 1 73.44 95 ILE A O 1
ATOM 759 N N . ASP A 1 96 ? 7.863 -2.084 -18.922 1 76.88 96 ASP A N 1
ATOM 760 C CA . ASP A 1 96 ? 7.199 -3.33 -19.297 1 76.88 96 ASP A CA 1
ATOM 761 C C . ASP A 1 96 ? 7.914 -4.535 -18.688 1 76.88 96 ASP A C 1
ATOM 763 O O . ASP A 1 96 ? 7.266 -5.469 -18.203 1 76.88 96 ASP A O 1
ATOM 767 N N . GLN A 1 97 ? 9.211 -4.469 -18.734 1 78.12 97 GLN A N 1
ATOM 768 C CA . GLN A 1 97 ? 9.984 -5.57 -18.172 1 78.12 97 GLN A CA 1
ATOM 769 C C . GLN A 1 97 ? 9.781 -5.676 -16.656 1 78.12 97 GLN A C 1
ATOM 771 O O . GLN A 1 97 ? 9.695 -6.777 -16.109 1 78.12 97 GLN A O 1
ATOM 776 N N . PHE A 1 98 ? 9.641 -4.57 -16.047 1 82.56 98 PHE A N 1
ATOM 777 C CA . PHE A 1 98 ? 9.414 -4.52 -14.609 1 82.56 98 PHE A CA 1
ATOM 778 C C . PHE A 1 98 ? 8.023 -5.043 -14.266 1 82.56 98 PHE A C 1
ATOM 780 O O . PHE A 1 98 ? 7.855 -5.754 -13.273 1 82.56 98 PHE A O 1
ATOM 787 N N . LEU A 1 99 ? 7.086 -4.762 -15.164 1 89.81 99 LEU A N 1
ATOM 788 C CA . LEU A 1 99 ? 5.699 -5.09 -14.859 1 89.81 99 LEU A CA 1
ATOM 789 C C . LEU A 1 99 ? 5.363 -6.508 -15.305 1 89.81 99 LEU A C 1
ATOM 791 O O . LEU A 1 99 ? 4.359 -7.078 -14.883 1 89.81 99 LEU A O 1
ATOM 795 N N . GLN A 1 100 ? 6.188 -7.066 -16.094 1 91.88 100 GLN A N 1
ATOM 796 C CA . GLN A 1 100 ? 5.84 -8.297 -16.781 1 91.88 100 GLN A CA 1
ATOM 797 C C . GLN A 1 100 ? 5.512 -9.414 -15.805 1 91.88 100 GLN A C 1
ATOM 799 O O . GLN A 1 100 ? 4.492 -10.094 -15.938 1 91.88 100 GLN A O 1
ATOM 804 N N . PRO A 1 101 ? 6.402 -9.68 -14.742 1 93.31 101 PRO A N 1
ATOM 805 C CA . PRO A 1 101 ? 6.047 -10.75 -13.812 1 93.31 101 PRO A CA 1
ATOM 806 C C . PRO A 1 101 ? 4.695 -10.523 -13.141 1 93.31 101 PRO A C 1
ATOM 808 O O . PRO A 1 101 ? 3.941 -11.477 -12.922 1 93.31 101 PRO A O 1
ATOM 811 N N . PHE A 1 102 ? 4.395 -9.32 -12.844 1 93.81 102 PHE A N 1
ATOM 812 C CA . PHE A 1 102 ? 3.121 -8.969 -12.234 1 93.81 102 PHE A CA 1
ATOM 813 C C . PHE A 1 102 ? 1.967 -9.242 -13.195 1 93.81 102 PHE A C 1
ATOM 815 O O . PHE A 1 102 ? 0.981 -9.883 -12.82 1 93.81 102 PHE A O 1
ATOM 822 N N . VAL A 1 103 ? 2.117 -8.758 -14.438 1 95.38 103 VAL A N 1
ATOM 823 C CA . VAL A 1 103 ? 1.074 -8.938 -15.445 1 95.38 103 VAL A CA 1
ATOM 824 C C . VAL A 1 103 ? 0.844 -10.422 -15.695 1 95.38 103 VAL A C 1
ATOM 826 O O . VAL A 1 103 ? -0.3 -10.883 -15.75 1 95.38 103 VAL A O 1
ATOM 829 N N . ASP A 1 104 ? 1.921 -11.164 -15.82 1 96.75 104 ASP A N 1
ATOM 830 C CA . ASP A 1 104 ? 1.82 -12.602 -16.047 1 96.75 104 ASP A CA 1
ATOM 831 C C . ASP A 1 104 ? 1.07 -13.289 -14.914 1 96.75 104 ASP A C 1
ATOM 833 O O . ASP A 1 104 ? 0.17 -14.094 -15.156 1 96.75 104 ASP A O 1
ATOM 837 N N . GLU A 1 105 ? 1.438 -12.984 -13.719 1 97.19 105 GLU A N 1
ATOM 838 C CA . GLU A 1 105 ? 0.789 -13.625 -12.578 1 97.19 105 GLU A CA 1
ATOM 839 C C . GLU A 1 105 ? -0.681 -13.227 -12.484 1 97.19 105 GLU A C 1
ATOM 841 O O . GLU A 1 105 ? -1.544 -14.07 -12.227 1 97.19 105 GLU A O 1
ATOM 846 N N . LEU A 1 106 ? -0.94 -11.93 -12.664 1 97.38 106 LEU A N 1
ATOM 847 C CA . LEU A 1 106 ? -2.316 -11.453 -12.594 1 97.38 106 LEU A CA 1
ATOM 848 C C . LEU A 1 106 ? -3.189 -12.172 -13.625 1 97.38 106 LEU A C 1
ATOM 850 O O . LEU A 1 106 ? -4.281 -12.641 -13.297 1 97.38 106 LEU A O 1
ATOM 854 N N . ASN A 1 107 ? -2.713 -12.227 -14.867 1 97.75 107 ASN A N 1
ATOM 855 C CA . ASN A 1 107 ? -3.461 -12.914 -15.914 1 97.75 107 ASN A CA 1
ATOM 856 C C . ASN A 1 107 ? -3.707 -14.383 -15.555 1 97.75 107 ASN A C 1
ATOM 858 O O . ASN A 1 107 ? -4.809 -14.898 -15.75 1 97.75 107 ASN A O 1
ATOM 862 N N . PHE A 1 108 ? -2.717 -15.008 -15.062 1 98.19 108 PHE A N 1
ATOM 863 C CA . PH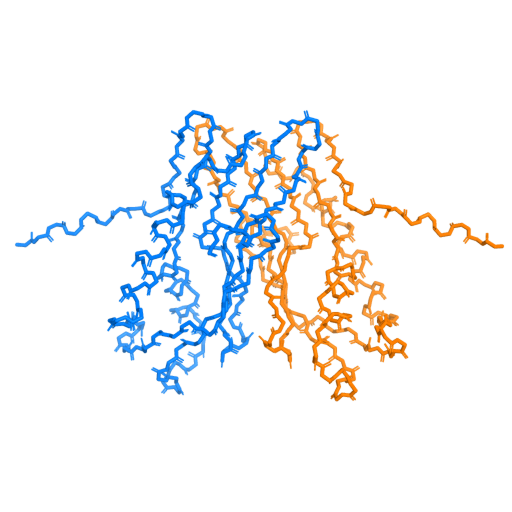E A 1 108 ? -2.85 -16.406 -14.648 1 98.19 108 PHE A CA 1
ATOM 864 C C . PHE A 1 108 ? -3.922 -16.562 -13.578 1 98.19 108 PHE A C 1
ATOM 866 O O . PHE A 1 108 ? -4.781 -17.438 -13.672 1 98.19 108 PHE A O 1
ATOM 873 N N . LEU A 1 109 ? -3.85 -15.703 -12.562 1 98.12 109 LEU A N 1
ATOM 874 C CA . LEU A 1 109 ? -4.781 -15.781 -11.445 1 98.12 109 LEU A CA 1
ATOM 875 C C . LEU A 1 109 ? -6.203 -15.461 -11.891 1 98.12 109 LEU A C 1
ATOM 877 O O . LEU A 1 109 ? -7.164 -16.062 -11.398 1 98.12 109 LEU A O 1
ATOM 881 N N . MET A 1 110 ? -6.34 -14.461 -12.789 1 98 110 MET A N 1
ATOM 882 C CA . MET A 1 110 ? -7.664 -14.094 -13.289 1 98 110 MET A CA 1
ATOM 883 C C . MET A 1 110 ? -8.273 -15.234 -14.094 1 98 110 MET A C 1
ATOM 885 O O . MET A 1 110 ? -9.492 -15.422 -14.086 1 98 110 MET A O 1
ATOM 889 N N . GLU A 1 111 ? -7.469 -16.062 -14.773 1 98.06 111 GLU A N 1
ATOM 890 C CA . GLU A 1 111 ? -7.926 -17.188 -15.594 1 98.06 111 GLU A CA 1
ATOM 891 C C . GLU A 1 111 ? -8.195 -18.422 -14.742 1 98.06 111 GLU A C 1
ATOM 893 O O . GLU A 1 111 ? -9.164 -19.141 -14.992 1 98.06 111 GLU A O 1
ATOM 898 N N . ASN A 1 112 ? -7.41 -18.656 -13.719 1 97.94 112 ASN A N 1
ATOM 899 C CA . ASN A 1 112 ? -7.422 -19.953 -13.062 1 97.94 112 ASN A CA 1
ATOM 900 C C . ASN A 1 112 ? -7.926 -19.844 -11.625 1 97.94 112 ASN A C 1
ATOM 902 O O . ASN A 1 112 ? -8.266 -20.859 -11 1 97.94 112 ASN A O 1
ATOM 906 N N . GLY A 1 113 ? -7.949 -18.641 -11.133 1 97.88 113 GLY A N 1
ATOM 907 C CA . GLY A 1 113 ? -8.281 -18.469 -9.727 1 97.88 113 GLY A CA 1
ATOM 908 C C . GLY A 1 113 ? -7.145 -18.844 -8.797 1 97.88 113 GLY A C 1
ATOM 909 O O . GLY A 1 113 ? -5.988 -18.922 -9.219 1 97.88 113 GLY A O 1
ATOM 910 N N . ILE A 1 114 ? -7.438 -18.938 -7.582 1 96.94 114 ILE A N 1
ATOM 911 C CA . ILE A 1 114 ? -6.488 -19.297 -6.535 1 96.94 114 ILE A CA 1
ATOM 912 C C . ILE A 1 114 ? -7.137 -20.297 -5.57 1 96.94 114 ILE A C 1
ATOM 914 O O . ILE A 1 114 ? -8.328 -20.188 -5.277 1 96.94 114 ILE A O 1
ATOM 918 N N . THR A 1 115 ? -6.43 -21.203 -5.125 1 95.69 115 THR A N 1
ATOM 919 C CA . THR A 1 115 ? -6.918 -22.141 -4.129 1 95.69 115 THR A CA 1
ATOM 920 C C . THR A 1 115 ? -6.336 -21.828 -2.752 1 95.69 115 THR A C 1
ATOM 922 O O . THR A 1 115 ? -5.117 -21.828 -2.576 1 95.69 115 THR A O 1
ATOM 925 N N . ILE A 1 116 ? -7.152 -21.5 -1.84 1 93.75 116 ILE A N 1
ATOM 926 C CA . ILE A 1 116 ? -6.773 -21.219 -0.46 1 93.75 116 ILE A CA 1
ATOM 927 C C . ILE A 1 116 ? -7.543 -22.141 0.485 1 93.75 116 ILE A C 1
ATOM 929 O O . ILE A 1 116 ? -8.773 -22.172 0.464 1 93.75 116 ILE A O 1
ATOM 933 N N . ASN A 1 117 ? -6.84 -22.828 1.34 1 90.44 117 ASN A N 1
ATOM 934 C CA . ASN A 1 117 ? -7.473 -23.766 2.256 1 90.44 117 ASN A CA 1
ATOM 935 C C . ASN A 1 117 ? -8.445 -24.688 1.526 1 90.44 117 ASN A C 1
ATOM 937 O O . ASN A 1 117 ? -9.594 -24.844 1.948 1 90.44 117 ASN A O 1
ATOM 941 N N . ASN A 1 118 ? -8.031 -25.109 0.389 1 89.5 118 ASN A N 1
ATOM 942 C CA . ASN A 1 118 ? -8.75 -26.094 -0.416 1 89.5 118 ASN A CA 1
ATOM 943 C C . ASN A 1 118 ? -10.008 -25.5 -1.038 1 89.5 118 ASN A C 1
ATOM 945 O O . ASN A 1 118 ? -10.93 -26.219 -1.421 1 89.5 118 ASN A O 1
ATOM 949 N N . LYS A 1 119 ? -10.125 -24.281 -1.025 1 92.94 119 LYS A N 1
ATOM 950 C CA . LYS A 1 119 ? -11.211 -23.594 -1.698 1 92.94 119 LYS A CA 1
ATOM 951 C C . LYS A 1 119 ? -10.703 -22.812 -2.906 1 92.94 119 LYS A C 1
ATOM 953 O O . LYS A 1 119 ? -9.75 -22.047 -2.797 1 92.94 119 LYS A O 1
ATOM 958 N N . LYS A 1 120 ? -11.391 -23.047 -3.951 1 95.56 120 LYS A N 1
ATOM 959 C CA . LYS A 1 120 ? -11.062 -22.297 -5.16 1 95.56 120 LYS A CA 1
ATOM 960 C C . LYS A 1 120 ? -11.828 -20.984 -5.215 1 95.56 120 LYS A C 1
ATOM 962 O O . LYS A 1 120 ? -13.055 -20.953 -5.07 1 95.56 120 LYS A O 1
ATOM 967 N N . ILE A 1 121 ? -11.141 -19.938 -5.383 1 97 121 ILE A N 1
ATOM 968 C CA . ILE A 1 121 ? -11.734 -18.609 -5.426 1 97 121 ILE A CA 1
ATOM 969 C C . ILE A 1 121 ? -11.289 -17.891 -6.691 1 97 121 ILE A C 1
ATOM 971 O O . ILE A 1 121 ? -10.117 -17.938 -7.062 1 97 121 ILE A O 1
ATOM 975 N N . SER A 1 122 ? -12.219 -17.25 -7.375 1 98.06 122 SER A N 1
ATOM 976 C CA . SER A 1 122 ? -11.875 -16.5 -8.57 1 98.06 122 SER A CA 1
ATOM 977 C C . SER A 1 122 ? -11.219 -15.164 -8.211 1 98.06 122 SER A C 1
ATOM 979 O O . SER A 1 122 ? -11.422 -14.641 -7.113 1 98.06 122 SER A O 1
ATOM 981 N N . ILE A 1 123 ? -10.367 -14.648 -9.125 1 98.25 123 ILE A N 1
ATOM 982 C CA . ILE A 1 123 ? -9.695 -13.359 -8.977 1 98.25 123 ILE A CA 1
ATOM 983 C C . ILE A 1 123 ? -10.195 -12.391 -10.047 1 98.25 123 ILE A C 1
ATOM 985 O O . ILE A 1 123 ? -10.312 -12.766 -11.219 1 98.25 123 ILE A O 1
ATOM 989 N N . GLU A 1 124 ? -10.523 -11.258 -9.672 1 98.06 124 GLU A N 1
ATOM 990 C CA . GLU A 1 124 ? -10.906 -10.195 -10.602 1 98.06 124 GLU A CA 1
ATOM 991 C C . GLU A 1 124 ? -10.148 -8.906 -10.305 1 98.06 124 GLU A C 1
ATOM 993 O O . GLU A 1 124 ? -10 -8.523 -9.141 1 98.06 124 GLU A O 1
ATOM 998 N N . LEU A 1 125 ? -9.602 -8.289 -11.312 1 97.25 125 LEU A N 1
ATOM 999 C CA . LEU A 1 125 ? -9.016 -6.961 -11.172 1 97.25 125 LEU A CA 1
ATOM 1000 C C . LEU A 1 125 ? -10.086 -5.879 -11.273 1 97.25 125 LEU A C 1
ATOM 1002 O O . LEU A 1 125 ? -10.773 -5.773 -12.297 1 97.25 125 LEU A O 1
ATOM 1006 N N . ARG A 1 126 ? -10.25 -5.191 -10.258 1 94.75 126 ARG A N 1
ATOM 1007 C CA . ARG A 1 126 ? -11.242 -4.121 -10.273 1 94.75 126 ARG A CA 1
ATOM 1008 C C . ARG A 1 126 ? -10.672 -2.854 -10.898 1 94.75 126 ARG A C 1
ATOM 1010 O O . ARG A 1 126 ? -11.32 -2.229 -11.742 1 94.75 126 ARG A O 1
ATOM 1017 N N . VAL A 1 127 ? -9.477 -2.465 -10.484 1 91.81 127 VAL A N 1
ATOM 1018 C CA . VAL A 1 127 ? -8.891 -1.221 -10.969 1 91.81 127 VAL A CA 1
ATOM 1019 C C . VAL A 1 127 ? -7.375 -1.261 -10.789 1 91.81 127 VAL A C 1
ATOM 1021 O O . VAL A 1 127 ? -6.871 -1.898 -9.867 1 91.81 127 VAL A O 1
ATOM 1024 N N . ILE A 1 128 ? -6.609 -0.664 -11.703 1 90.94 128 ILE A N 1
ATOM 1025 C CA . ILE A 1 128 ? -5.195 -0.337 -11.57 1 90.94 128 ILE A CA 1
ATOM 1026 C C . ILE A 1 128 ? -5.008 1.178 -11.617 1 90.94 128 ILE A C 1
ATOM 1028 O O . ILE A 1 128 ? -5.488 1.839 -12.539 1 90.94 128 ILE A O 1
ATOM 1032 N N . ILE A 1 129 ? -4.5 1.67 -10.562 1 85.62 129 ILE A N 1
ATOM 1033 C CA . ILE A 1 129 ? -4.215 3.1 -10.5 1 85.62 129 ILE A CA 1
ATOM 1034 C C . ILE A 1 129 ? -2.705 3.328 -10.578 1 85.62 129 ILE A C 1
ATOM 1036 O O . ILE A 1 129 ? -1.939 2.697 -9.844 1 85.62 129 ILE A O 1
ATOM 1040 N N . ALA A 1 130 ? -2.186 4.121 -11.445 1 78.12 130 ALA A N 1
ATOM 1041 C CA . ALA A 1 130 ? -0.767 4.434 -11.594 1 78.12 130 ALA A CA 1
ATOM 1042 C C . ALA A 1 130 ? -0.547 5.941 -11.695 1 78.12 130 ALA A C 1
ATOM 1044 O O . ALA A 1 130 ? -1.394 6.664 -12.227 1 78.12 130 ALA A O 1
ATOM 1045 N N . ASP A 1 131 ? 0.241 6.586 -10.891 1 63.81 131 ASP A N 1
ATOM 1046 C CA . ASP A 1 131 ? 0.52 8.008 -11.055 1 63.81 131 ASP A CA 1
ATOM 1047 C C . ASP A 1 131 ? 1.155 8.289 -12.414 1 63.81 131 ASP A C 1
ATOM 1049 O O . ASP A 1 131 ? 1.557 7.367 -13.117 1 63.81 131 ASP A O 1
ATOM 1053 N N . SER A 1 132 ? 1.136 9.609 -12.844 1 49.31 132 SER A N 1
ATOM 1054 C CA . SER A 1 132 ? 1.456 10.156 -14.164 1 49.31 132 SER A CA 1
ATOM 1055 C C . SER A 1 132 ? 2.68 9.477 -14.758 1 49.31 132 SER A C 1
ATOM 1057 O O . SER A 1 132 ? 2.65 9.031 -15.914 1 49.31 132 SER A O 1
ATOM 1059 N N . PRO A 1 133 ? 3.918 9.703 -14.102 1 42.44 133 PRO A N 1
ATOM 1060 C CA . PRO A 1 133 ? 4.891 9.047 -14.977 1 42.44 133 PRO A CA 1
ATOM 1061 C C . PRO A 1 133 ? 4.578 7.57 -15.195 1 42.44 133 PRO A C 1
ATOM 1063 O O . PRO A 1 133 ? 4.844 7.031 -16.281 1 42.44 133 PRO A O 1
ATOM 1066 N N . ALA A 1 134 ? 4.148 6.945 -14.211 1 39.81 134 ALA A N 1
ATOM 1067 C CA . ALA A 1 134 ? 3.867 5.527 -14.406 1 39.81 134 ALA A CA 1
ATOM 1068 C C . ALA A 1 134 ? 2.633 5.328 -15.289 1 39.81 134 ALA A C 1
ATOM 1070 O O . ALA A 1 134 ? 2.502 4.305 -15.961 1 39.81 134 ALA A O 1
ATOM 1071 N N . ARG A 1 135 ? 1.646 6.156 -15.203 1 40.12 135 ARG A N 1
ATOM 1072 C CA . ARG A 1 135 ? 0.451 6.016 -16.031 1 40.12 135 ARG A CA 1
ATOM 1073 C C . ARG A 1 135 ? 0.812 5.945 -17.5 1 40.12 135 ARG A C 1
ATOM 1075 O O . ARG A 1 135 ? 0.063 5.379 -18.312 1 40.12 135 ARG A O 1
ATOM 1082 N N . ALA A 1 136 ? 1.801 6.801 -17.75 1 36.69 136 ALA A N 1
ATOM 1083 C CA . ALA A 1 136 ? 2.166 6.801 -19.156 1 36.69 136 ALA A CA 1
ATOM 1084 C C . ALA A 1 136 ? 2.516 5.395 -19.641 1 36.69 136 ALA A C 1
ATOM 1086 O O . ALA A 1 136 ? 2.543 5.133 -20.844 1 36.69 136 ALA A O 1
ATOM 1087 N N . TYR A 1 137 ? 3 4.68 -18.797 1 36.69 137 TYR A N 1
ATOM 1088 C CA . TYR A 1 137 ? 3.559 3.43 -19.297 1 36.69 137 TYR A CA 1
ATOM 1089 C C . TYR A 1 137 ? 2.535 2.305 -19.219 1 36.69 137 TYR A C 1
ATOM 1091 O O . TYR A 1 137 ? 2.783 1.195 -19.703 1 36.69 137 TYR A O 1
ATOM 1099 N N . ILE A 1 138 ? 1.496 2.438 -18.516 1 39.06 138 ILE A N 1
ATOM 1100 C CA . ILE A 1 138 ? 0.502 1.369 -18.516 1 39.06 138 ILE A CA 1
ATOM 1101 C C . ILE A 1 138 ? -0.472 1.579 -19.672 1 39.06 138 ILE A C 1
ATOM 1103 O O . ILE A 1 138 ? -1.021 2.672 -19.844 1 39.06 138 ILE A O 1
ATOM 1107 N N . MET B 1 1 ? -0.413 36.062 12.734 1 22.92 1 MET B N 1
ATOM 1108 C CA . MET B 1 1 ? -0.509 35.25 11.523 1 22.92 1 MET B CA 1
ATOM 1109 C C . MET B 1 1 ? 0.457 34.062 11.578 1 22.92 1 MET B C 1
ATOM 1111 O O . MET B 1 1 ? 1.671 34.25 11.469 1 22.92 1 MET B O 1
ATOM 1115 N N . LEU B 1 2 ? 0.315 33.125 12.445 1 24.56 2 LEU B N 1
ATOM 1116 C CA . LEU B 1 2 ? 1.242 32.094 12.875 1 24.56 2 LEU B CA 1
ATOM 1117 C C . LEU B 1 2 ? 1.645 31.203 11.695 1 24.56 2 LEU B C 1
ATOM 1119 O O . LEU B 1 2 ? 0.784 30.656 11 1 24.56 2 LEU B O 1
ATOM 1123 N N . LYS B 1 3 ? 2.744 31.516 10.961 1 27.5 3 LYS B N 1
ATOM 1124 C CA . LYS B 1 3 ? 3.365 30.828 9.836 1 27.5 3 LYS B CA 1
ATOM 1125 C C . LYS B 1 3 ? 3.35 29.312 10.039 1 27.5 3 LYS B C 1
ATOM 1127 O O . LYS B 1 3 ? 3.971 28.812 10.977 1 27.5 3 LYS B O 1
ATOM 1132 N N . THR B 1 4 ? 2.24 28.672 9.93 1 30.27 4 THR B N 1
ATOM 1133 C CA . THR B 1 4 ? 2.203 27.219 9.922 1 30.27 4 THR B CA 1
ATOM 1134 C C . THR B 1 4 ? 3.27 26.656 8.984 1 30.27 4 THR B C 1
ATOM 1136 O O . THR B 1 4 ? 3.34 27.031 7.812 1 30.27 4 THR B O 1
ATOM 1139 N N . HIS B 1 5 ? 4.527 26.594 9.406 1 30 5 HIS B N 1
ATOM 1140 C CA . HIS B 1 5 ? 5.586 25.922 8.672 1 30 5 HIS B CA 1
ATOM 1141 C C . HIS B 1 5 ? 5.027 24.75 7.852 1 30 5 HIS B C 1
ATOM 1143 O O . HIS B 1 5 ? 4.461 23.812 8.406 1 30 5 HIS B O 1
ATOM 1149 N N . ARG B 1 6 ? 4.277 25.031 6.859 1 32.78 6 ARG B N 1
ATOM 1150 C CA . ARG B 1 6 ? 3.939 24.047 5.848 1 32.78 6 ARG B CA 1
ATOM 1151 C C . ARG B 1 6 ? 5.129 23.141 5.547 1 32.78 6 ARG B C 1
ATOM 1153 O O . ARG B 1 6 ? 6.094 23.562 4.91 1 32.78 6 ARG B O 1
ATOM 1160 N N . ASN B 1 7 ? 5.773 22.453 6.512 1 35.66 7 ASN B N 1
ATOM 1161 C CA . ASN B 1 7 ? 6.801 21.516 6.086 1 35.66 7 ASN B CA 1
ATOM 1162 C C . ASN B 1 7 ? 6.461 20.891 4.734 1 35.66 7 ASN B C 1
ATOM 1164 O O . ASN B 1 7 ? 5.41 20.266 4.578 1 35.66 7 ASN B O 1
ATOM 1168 N N . ASP B 1 8 ? 6.633 21.469 3.654 1 42.41 8 ASP B N 1
ATOM 1169 C CA . ASP B 1 8 ? 6.637 20.984 2.275 1 42.41 8 ASP B CA 1
ATOM 1170 C C . ASP B 1 8 ? 7 19.5 2.215 1 42.41 8 ASP B C 1
ATOM 1172 O O . ASP B 1 8 ? 8.148 19.141 2.459 1 42.41 8 ASP B O 1
ATOM 1176 N N . SER B 1 9 ? 6.219 18.641 2.76 1 47.56 9 SER B N 1
ATOM 1177 C CA . SER B 1 9 ? 6.184 17.312 3.352 1 47.56 9 SER B CA 1
ATOM 1178 C C . SER B 1 9 ? 6.93 16.297 2.484 1 47.56 9 SER B C 1
ATOM 1180 O O . SER B 1 9 ? 7.199 15.18 2.92 1 47.56 9 SER B O 1
ATOM 1182 N N . ASN B 1 10 ? 6.914 16.469 1.089 1 57.53 10 ASN B N 1
ATOM 1183 C CA . ASN B 1 10 ? 7.652 15.453 0.343 1 57.53 10 ASN B CA 1
ATOM 1184 C C . ASN B 1 10 ? 9.156 15.562 0.588 1 57.53 10 ASN B C 1
ATOM 1186 O O . ASN B 1 10 ? 9.945 15.594 -0.359 1 57.53 10 ASN B O 1
ATOM 1190 N N . GLU B 1 11 ? 9.477 15.914 1.863 1 65.06 11 GLU B N 1
ATOM 1191 C CA . GLU B 1 11 ? 10.891 16.109 2.182 1 65.06 11 GLU B CA 1
ATOM 1192 C C . GLU B 1 11 ? 11.578 14.766 2.441 1 65.06 11 GLU B C 1
ATOM 1194 O O . GLU B 1 11 ? 11.008 13.883 3.09 1 65.06 11 GLU B O 1
ATOM 1199 N N . VAL B 1 12 ? 12.57 14.438 1.677 1 72.81 12 VAL B N 1
ATOM 1200 C CA . VAL B 1 12 ? 13.445 13.305 1.974 1 72.81 12 VAL B CA 1
ATOM 1201 C C . VAL B 1 12 ? 14.523 13.734 2.967 1 72.81 12 VAL B C 1
ATOM 1203 O O . VAL B 1 12 ? 15.188 14.75 2.771 1 72.81 12 VAL B O 1
ATOM 1206 N N . VAL B 1 13 ? 14.492 13.125 4.117 1 78.88 13 VAL B N 1
ATOM 1207 C CA . VAL B 1 13 ? 15.516 13.352 5.133 1 78.88 13 VAL B CA 1
ATOM 1208 C C . VAL B 1 13 ? 16.578 12.25 5.062 1 78.88 13 VAL B C 1
ATOM 1210 O O . VAL B 1 13 ? 16.234 11.07 4.98 1 78.88 13 VAL B O 1
ATOM 1213 N N . THR B 1 14 ? 17.859 12.586 4.91 1 77.38 14 THR B N 1
ATOM 1214 C CA . THR B 1 14 ? 18.953 11.625 4.891 1 77.38 14 THR B CA 1
ATOM 1215 C C . THR B 1 14 ? 19.75 11.688 6.195 1 77.38 14 THR B C 1
ATOM 1217 O O . THR B 1 14 ? 20.234 12.75 6.574 1 77.38 14 THR B O 1
ATOM 1220 N N . ILE B 1 15 ? 19.703 10.531 6.926 1 71.69 15 ILE B N 1
ATOM 1221 C CA . ILE B 1 15 ? 20.484 10.422 8.148 1 71.69 15 ILE B CA 1
ATOM 1222 C C . ILE B 1 15 ? 21.406 9.211 8.062 1 71.69 15 ILE B C 1
ATOM 1224 O O . ILE B 1 15 ? 20.938 8.07 7.98 1 71.69 15 ILE B O 1
ATOM 1228 N N . ASN B 1 16 ? 22.703 9.391 8.203 1 77.75 16 ASN B N 1
ATOM 1229 C CA . ASN B 1 16 ? 23.688 8.32 8.203 1 77.75 16 ASN B CA 1
ATOM 1230 C C . ASN B 1 16 ? 23.453 7.336 7.059 1 77.75 16 ASN B C 1
ATOM 1232 O O . ASN B 1 16 ? 23.438 6.121 7.27 1 77.75 16 ASN B O 1
ATOM 1236 N N . GLY B 1 17 ? 23.172 7.832 5.914 1 75.56 17 GLY B N 1
ATOM 1237 C CA . GLY B 1 17 ? 23.016 6.996 4.73 1 75.56 17 GLY B CA 1
ATOM 1238 C C . GLY B 1 17 ? 21.609 6.461 4.555 1 75.56 17 GLY B C 1
ATOM 1239 O O . GLY B 1 17 ? 21.281 5.914 3.502 1 75.56 17 GLY B O 1
ATOM 1240 N N . SER B 1 18 ? 20.844 6.59 5.648 1 80.94 18 SER B N 1
ATOM 1241 C CA . SER B 1 18 ? 19.453 6.172 5.551 1 80.94 18 SER B CA 1
ATOM 1242 C C . SER B 1 18 ? 18.562 7.312 5.062 1 80.94 18 SER B C 1
ATOM 1244 O O . SER B 1 18 ? 18.828 8.477 5.371 1 80.94 18 SER B O 1
ATOM 1246 N N . GLN B 1 19 ? 17.641 6.941 4.242 1 83 19 GLN B N 1
ATOM 1247 C CA . GLN B 1 19 ? 16.719 7.938 3.695 1 83 19 GLN B CA 1
ATOM 1248 C C . GLN B 1 19 ? 15.297 7.715 4.199 1 83 19 GLN B C 1
ATOM 1250 O O . GLN B 1 19 ? 14.859 6.574 4.355 1 83 19 GLN B O 1
ATOM 1255 N N . TYR B 1 20 ? 14.719 8.844 4.492 1 86.06 20 TYR B N 1
ATOM 1256 C CA . TYR B 1 20 ? 13.336 8.812 4.945 1 86.06 20 TYR B CA 1
ATOM 1257 C C . TYR B 1 20 ? 12.477 9.789 4.152 1 86.06 20 TYR B C 1
ATOM 1259 O O . TYR B 1 20 ? 12.758 10.992 4.133 1 86.06 20 TYR B O 1
ATOM 1267 N N . TRP B 1 21 ? 11.484 9.266 3.447 1 87.19 21 TRP B N 1
ATOM 1268 C CA . TRP B 1 21 ? 10.484 10.047 2.725 1 87.19 21 TRP B CA 1
ATOM 1269 C C . TRP B 1 21 ? 9.133 10 3.436 1 87.19 21 TRP B C 1
ATOM 1271 O O . TRP B 1 21 ? 8.617 8.922 3.727 1 87.19 21 TRP B O 1
ATOM 1281 N N . TYR B 1 22 ? 8.617 11.203 3.756 1 90.12 22 TYR B N 1
ATOM 1282 C CA . TYR B 1 22 ? 7.332 11.281 4.441 1 90.12 22 TYR B CA 1
ATOM 1283 C C . TYR B 1 22 ? 6.324 12.086 3.631 1 90.12 22 TYR B C 1
ATOM 1285 O O . TYR B 1 22 ? 6.496 13.297 3.445 1 90.12 22 TYR B O 1
ATOM 1293 N N . ASN B 1 23 ? 5.309 11.445 3.094 1 91.06 23 ASN B N 1
ATOM 1294 C CA . ASN B 1 23 ? 4.223 12.078 2.361 1 91.06 23 ASN B CA 1
ATOM 1295 C C . ASN B 1 23 ? 3.072 12.469 3.289 1 91.06 23 ASN B C 1
ATOM 1297 O O . ASN B 1 23 ? 2.619 13.609 3.281 1 91.06 23 ASN B O 1
ATOM 1301 N N . GLY B 1 24 ? 2.703 11.516 4.098 1 94.62 24 GLY B N 1
ATOM 1302 C CA . GLY B 1 24 ? 1.7 11.789 5.113 1 94.62 24 GLY B CA 1
ATOM 1303 C C . GLY B 1 24 ? 0.299 11.391 4.691 1 94.62 24 GLY B C 1
ATOM 1304 O O . GLY B 1 24 ? -0.008 11.352 3.5 1 94.62 24 GLY B O 1
ATOM 1305 N N . ILE B 1 25 ? -0.55 11.203 5.676 1 96.88 25 ILE B N 1
ATOM 1306 C CA . ILE B 1 25 ? -1.931 10.781 5.473 1 96.88 25 ILE B CA 1
ATOM 1307 C C . ILE B 1 25 ? -2.746 11.93 4.891 1 96.88 25 ILE B C 1
ATOM 1309 O O . ILE B 1 25 ? -3.479 11.75 3.916 1 96.88 25 ILE B O 1
ATOM 1313 N N . ARG B 1 26 ? -2.557 13.055 5.496 1 96.75 26 ARG B N 1
ATOM 1314 C CA . ARG B 1 26 ? -3.342 14.219 5.098 1 96.75 26 ARG B CA 1
ATOM 1315 C C . ARG B 1 26 ? -3.131 14.539 3.621 1 96.75 26 ARG B C 1
ATOM 1317 O O . ARG B 1 26 ? -4.094 14.719 2.875 1 96.75 26 ARG B O 1
ATOM 1324 N N . ARG B 1 27 ? -1.917 14.602 3.232 1 94.31 27 ARG B N 1
ATOM 1325 C CA . ARG B 1 27 ? -1.608 14.93 1.845 1 94.31 27 ARG B CA 1
ATOM 1326 C C . ARG B 1 27 ? -2.174 13.883 0.892 1 94.31 27 ARG B C 1
ATOM 1328 O O . ARG B 1 27 ? -2.727 14.219 -0.156 1 94.31 27 ARG B O 1
ATOM 1335 N N . CYS B 1 28 ? -2.02 12.633 1.231 1 93.19 28 CYS B N 1
ATOM 1336 C CA . CYS B 1 28 ? -2.557 11.547 0.413 1 93.19 28 CYS B CA 1
ATOM 1337 C C . CYS B 1 28 ? -4.059 11.711 0.215 1 93.19 28 CYS B C 1
ATOM 1339 O O . CYS B 1 28 ? -4.551 11.648 -0.913 1 93.19 28 CYS B O 1
ATOM 1341 N N . LEU B 1 29 ? -4.77 11.93 1.301 1 94.81 29 LEU B N 1
ATOM 1342 C CA . LEU B 1 29 ? -6.227 12 1.264 1 94.81 29 LEU B CA 1
ATOM 1343 C C . LEU B 1 29 ? -6.691 13.234 0.491 1 94.81 29 LEU B C 1
ATOM 1345 O O . LEU B 1 29 ? -7.645 13.156 -0.288 1 94.81 29 LEU B O 1
ATOM 1349 N N . LEU B 1 30 ? -6.008 14.328 0.687 1 93.88 30 LEU B N 1
ATOM 1350 C CA . LEU B 1 30 ? -6.375 15.547 -0.036 1 93.88 30 LEU B CA 1
ATOM 1351 C C . LEU B 1 30 ? -6.168 15.367 -1.536 1 93.88 30 LEU B C 1
ATOM 1353 O O . LEU B 1 30 ? -7.035 15.727 -2.334 1 93.88 30 LEU B O 1
ATOM 1357 N N . ASN B 1 31 ? -5.062 14.773 -1.888 1 89.75 31 ASN B N 1
ATOM 1358 C CA . ASN B 1 31 ? -4.777 14.562 -3.303 1 89.75 31 ASN B CA 1
ATOM 1359 C C . ASN B 1 31 ? -5.781 13.609 -3.941 1 89.75 31 ASN B C 1
ATOM 1361 O O . ASN B 1 31 ? -6.207 13.82 -5.078 1 89.75 31 ASN B O 1
ATOM 1365 N N . GLU B 1 32 ? -6.168 12.57 -3.227 1 89.62 32 GLU B N 1
ATOM 1366 C CA . GLU B 1 32 ? -7.031 11.531 -3.777 1 89.62 32 GLU B CA 1
ATOM 1367 C C . GLU B 1 32 ? -8.5 11.961 -3.754 1 89.62 32 GLU B C 1
ATOM 1369 O O . GLU B 1 32 ? -9.211 11.789 -4.742 1 89.62 32 GLU B O 1
ATOM 1374 N N . LEU B 1 33 ? -8.945 12.539 -2.664 1 91.06 33 LEU B N 1
ATOM 1375 C CA . LEU B 1 33 ? -10.375 12.727 -2.443 1 91.06 33 LEU B CA 1
ATOM 1376 C C . LEU B 1 33 ? -10.82 14.102 -2.947 1 91.06 33 LEU B C 1
ATOM 1378 O O . LEU B 1 33 ? -12.008 14.312 -3.203 1 91.06 33 LEU B O 1
ATOM 1382 N N . SER B 1 34 ? -9.875 15.031 -3.08 1 87.25 34 SER B N 1
ATOM 1383 C CA . SER B 1 34 ? -10.258 16.328 -3.629 1 87.25 34 SER B CA 1
ATOM 1384 C C . SER B 1 34 ? -10.523 16.234 -5.129 1 87.25 34 SER B C 1
ATOM 1386 O O . SER B 1 34 ? -11.25 17.062 -5.688 1 87.25 34 SER B O 1
ATOM 1388 N N . ARG B 1 35 ? -9.961 15.211 -5.781 1 81.31 35 ARG B N 1
ATOM 1389 C CA . ARG B 1 35 ? -10.055 15.062 -7.23 1 81.31 35 ARG B CA 1
ATOM 1390 C C . ARG B 1 35 ? -11.055 13.984 -7.605 1 81.31 35 ARG B C 1
ATOM 1392 O O . ARG B 1 35 ? -11.406 13.828 -8.781 1 81.31 35 ARG B O 1
ATOM 1399 N N . SER B 1 36 ? -11.5 13.305 -6.652 1 78.25 36 SER B N 1
ATOM 1400 C CA . SER B 1 36 ? -12.352 12.156 -6.934 1 78.25 36 SER B CA 1
ATOM 1401 C C . SER B 1 36 ? -13.828 12.555 -6.965 1 78.25 36 SER B C 1
ATOM 1403 O O . SER B 1 36 ? -14.203 13.609 -6.438 1 78.25 36 SER B O 1
ATOM 1405 N N . ASP B 1 37 ? -14.594 11.805 -7.68 1 78.56 37 ASP B N 1
ATOM 1406 C CA . ASP B 1 37 ? -16.047 12 -7.742 1 78.56 37 ASP B CA 1
ATOM 1407 C C . ASP B 1 37 ? -16.734 11.305 -6.57 1 78.56 37 ASP B C 1
ATOM 1409 O O . ASP B 1 37 ? -17.953 11.133 -6.586 1 78.56 37 ASP B O 1
ATOM 1413 N N . ILE B 1 38 ? -15.953 10.922 -5.66 1 81.25 38 ILE B N 1
ATOM 1414 C CA . ILE B 1 38 ? -16.531 10.258 -4.492 1 81.25 38 ILE B CA 1
ATOM 1415 C C . ILE B 1 38 ? -17.359 1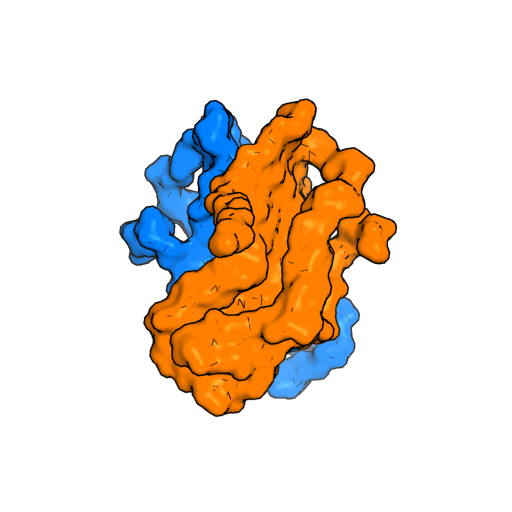1.242 -3.691 1 81.25 38 ILE B C 1
ATOM 1417 O O . ILE B 1 38 ? -16.906 12.352 -3.385 1 81.25 38 ILE B O 1
ATOM 1421 N N . ALA B 1 39 ? -18.609 10.875 -3.447 1 82.19 39 ALA B N 1
ATOM 1422 C CA . ALA B 1 39 ? -19.5 11.719 -2.658 1 82.19 39 ALA B CA 1
ATOM 1423 C C . ALA B 1 39 ? -19.125 11.695 -1.183 1 82.19 39 ALA B C 1
ATOM 1425 O O . ALA B 1 39 ? -19.641 10.883 -0.409 1 82.19 39 ALA B O 1
ATOM 1426 N N . LEU B 1 40 ? -18.344 12.594 -0.787 1 85.88 40 LEU B N 1
ATOM 1427 C CA . LEU B 1 40 ? -17.812 12.633 0.572 1 85.88 40 LEU B CA 1
ATOM 1428 C C . LEU B 1 40 ? -18.906 12.992 1.571 1 85.88 40 LEU B C 1
ATOM 1430 O O . LEU B 1 40 ? -18.766 12.75 2.771 1 85.88 40 LEU B O 1
ATOM 1434 N N . ASP B 1 41 ? -19.984 13.562 1.043 1 84.31 41 ASP B N 1
ATOM 1435 C CA . ASP B 1 41 ? -21.094 13.977 1.903 1 84.31 41 ASP B CA 1
ATOM 1436 C C . ASP B 1 41 ? -21.703 12.773 2.613 1 84.31 41 ASP B C 1
ATOM 1438 O O . ASP B 1 41 ? -22.344 12.922 3.652 1 84.31 41 ASP B O 1
ATOM 1442 N N . SER B 1 42 ? -21.484 11.664 2.045 1 87.5 42 SER B N 1
ATOM 1443 C CA . SER B 1 42 ? -22.094 10.461 2.607 1 87.5 42 SER B CA 1
ATOM 1444 C C . SER B 1 42 ? -21.219 9.852 3.693 1 87.5 42 SER B C 1
ATOM 1446 O O . SER B 1 42 ? -21.609 8.875 4.336 1 87.5 42 SER B O 1
ATOM 1448 N N . TYR B 1 43 ? -20.078 10.461 3.953 1 90.88 43 TYR B N 1
ATOM 1449 C CA . TYR B 1 43 ? -19.156 9.891 4.93 1 90.88 43 TYR B CA 1
ATOM 145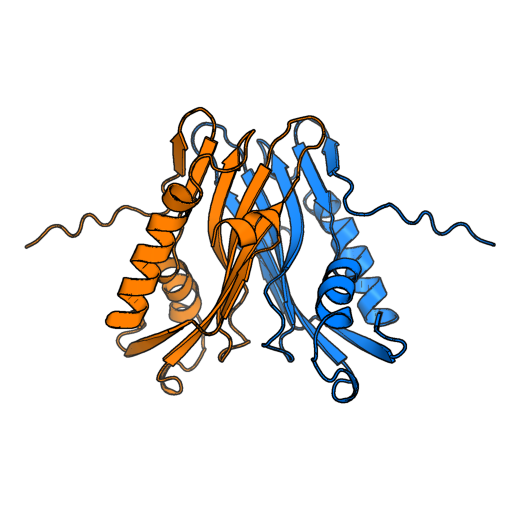0 C C . TYR B 1 43 ? -18.891 10.867 6.07 1 90.88 43 TYR B C 1
ATOM 1452 O O . TYR B 1 43 ? -18.5 12.016 5.832 1 90.88 43 TYR B O 1
ATOM 1460 N N . SER B 1 44 ? -19.156 10.461 7.242 1 93.5 44 SER B N 1
ATOM 1461 C CA . SER B 1 44 ? -18.859 11.266 8.422 1 93.5 44 SER B CA 1
ATOM 1462 C C . SER B 1 44 ? -17.5 10.914 9 1 93.5 44 SER B C 1
ATOM 1464 O O . SER B 1 44 ? -16.953 11.656 9.82 1 93.5 44 SER B O 1
ATOM 1466 N N . LYS B 1 45 ? -16.984 9.812 8.555 1 97.25 45 LYS B N 1
ATOM 1467 C CA . LYS B 1 45 ? -15.719 9.312 9.078 1 97.25 45 LYS B CA 1
ATOM 1468 C C . LYS B 1 45 ? -14.969 8.516 8.016 1 97.25 45 LYS B C 1
ATOM 1470 O O . LYS B 1 45 ? -15.586 7.855 7.176 1 97.25 45 LYS B O 1
ATOM 1475 N N . LEU B 1 46 ? -13.688 8.641 8.031 1 97.12 46 LEU B N 1
ATOM 1476 C CA . LEU B 1 46 ? -12.82 7.738 7.277 1 97.12 46 LEU B CA 1
ATOM 1477 C C . LEU B 1 46 ? -12.156 6.73 8.203 1 97.12 46 LEU B C 1
ATOM 1479 O O . LEU B 1 46 ? -11.578 7.105 9.227 1 97.12 46 LEU B O 1
ATOM 1483 N N . GLU B 1 47 ? -12.305 5.477 7.875 1 97.31 47 GLU B N 1
ATOM 1484 C CA . GLU B 1 47 ? -11.688 4.387 8.625 1 97.31 47 GLU B CA 1
ATOM 1485 C C . GLU B 1 47 ? -10.43 3.885 7.938 1 97.31 47 GLU B C 1
ATOM 1487 O O . GLU B 1 47 ? -10.492 3.346 6.832 1 97.31 47 GLU B O 1
ATOM 1492 N N . LEU B 1 48 ? -9.297 4.027 8.633 1 96.94 48 LEU B N 1
ATOM 1493 C CA . LEU B 1 48 ? -8.016 3.742 8 1 96.94 48 LEU B CA 1
ATOM 1494 C C . LEU B 1 48 ? -7.469 2.391 8.453 1 96.94 48 LEU B C 1
ATOM 1496 O O . LEU B 1 48 ? -7.496 2.076 9.648 1 96.94 48 LEU B O 1
ATOM 1500 N N . ASN B 1 49 ? -7.043 1.579 7.52 1 94.81 49 ASN B N 1
ATOM 1501 C CA . ASN B 1 49 ? -6.137 0.46 7.762 1 94.81 49 ASN B CA 1
ATOM 1502 C C . ASN B 1 49 ? -4.695 0.818 7.41 1 94.81 49 ASN B C 1
ATOM 1504 O O . ASN B 1 49 ? -4.426 1.324 6.32 1 94.81 49 ASN B O 1
ATOM 1508 N N . VAL B 1 50 ? -3.812 0.589 8.336 1 95 50 VAL B N 1
ATOM 1509 C CA . VAL B 1 50 ? -2.412 0.93 8.109 1 95 50 VAL B CA 1
ATOM 1510 C C . VAL B 1 50 ? -1.559 -0.335 8.141 1 95 50 VAL B C 1
ATOM 1512 O O . VAL B 1 50 ? -1.751 -1.197 9.008 1 95 50 VAL B O 1
ATOM 1515 N N . SER B 1 51 ? -0.675 -0.445 7.156 1 92.25 51 SER B N 1
ATOM 1516 C CA . SER B 1 51 ? 0.268 -1.558 7.098 1 92.25 51 SER B CA 1
ATOM 1517 C C . SER B 1 51 ? 1.71 -1.063 7.125 1 92.25 51 SER B C 1
ATOM 1519 O O . SER B 1 51 ? 2.082 -0.173 6.359 1 92.25 51 SER B O 1
ATOM 1521 N N . ILE B 1 52 ? 2.502 -1.536 7.988 1 89 52 ILE B N 1
ATOM 1522 C CA . ILE B 1 52 ? 3.934 -1.272 8.07 1 89 52 ILE B CA 1
ATOM 1523 C C . ILE B 1 52 ? 4.715 -2.539 7.73 1 89 52 ILE B C 1
ATOM 1525 O O . ILE B 1 52 ? 4.551 -3.572 8.383 1 89 52 ILE B O 1
ATOM 1529 N N . ASP B 1 53 ? 5.586 -2.389 6.66 1 81.56 53 ASP B N 1
ATOM 1530 C CA . ASP B 1 53 ? 6.254 -3.584 6.156 1 81.56 53 ASP B CA 1
ATOM 1531 C C . ASP B 1 53 ? 7.77 -3.393 6.121 1 81.56 53 ASP B C 1
ATOM 1533 O O . ASP B 1 53 ? 8.25 -2.285 5.875 1 81.56 53 ASP B O 1
ATOM 1537 N N . GLY B 1 54 ? 8.508 -4.375 6.582 1 80.31 54 GLY B N 1
ATOM 1538 C CA . GLY B 1 54 ? 9.938 -4.453 6.336 1 80.31 54 GLY B CA 1
ATOM 1539 C C . GLY B 1 54 ? 10.297 -5.391 5.199 1 80.31 54 GLY B C 1
ATOM 1540 O O . GLY B 1 54 ? 10.102 -6.605 5.301 1 80.31 54 GLY B O 1
ATOM 1541 N N . LEU B 1 55 ? 10.727 -4.77 4.051 1 77.75 55 LEU B N 1
ATOM 1542 C CA . LEU B 1 55 ? 11.008 -5.574 2.869 1 77.75 55 LEU B CA 1
ATOM 1543 C C . LEU B 1 55 ? 12.516 -5.719 2.656 1 77.75 55 LEU B C 1
ATOM 1545 O O . LEU B 1 55 ? 13.25 -4.73 2.725 1 77.75 55 LEU B O 1
ATOM 1549 N N . PRO B 1 56 ? 12.945 -7.02 2.654 1 67.19 56 PRO B N 1
ATOM 1550 C CA . PRO B 1 56 ? 14.367 -7.227 2.371 1 67.19 56 PRO B CA 1
ATOM 1551 C C . PRO B 1 56 ? 14.703 -7.066 0.891 1 67.19 56 PRO B C 1
ATOM 1553 O O . PRO B 1 56 ? 14.328 -7.91 0.074 1 67.19 56 PRO B O 1
ATOM 1556 N N . ILE B 1 57 ? 14.75 -6.031 0.341 1 58.53 57 ILE B N 1
ATOM 1557 C CA . ILE B 1 57 ? 14.945 -5.977 -1.104 1 58.53 57 ILE B CA 1
ATOM 1558 C C . ILE B 1 57 ? 16.328 -6.52 -1.459 1 58.53 57 ILE B C 1
ATOM 1560 O O . ILE B 1 57 ? 16.516 -7.078 -2.543 1 58.53 57 ILE B O 1
ATOM 1564 N N . PHE B 1 58 ? 17.547 -6.184 -0.68 1 54.31 58 PHE B N 1
ATOM 1565 C CA . PHE B 1 58 ? 18.797 -6.531 -1.34 1 54.31 58 PHE B CA 1
ATOM 1566 C C . PHE B 1 58 ? 19.594 -7.523 -0.5 1 54.31 58 PHE B C 1
ATOM 1568 O O . PHE B 1 58 ? 19.984 -7.215 0.63 1 54.31 58 PHE B O 1
ATOM 1575 N N . LYS B 1 59 ? 19.438 -8.766 -0.904 1 53.62 59 LYS B N 1
ATOM 1576 C CA . LYS B 1 59 ? 20.375 -9.672 -0.237 1 53.62 59 LYS B CA 1
ATOM 1577 C C . LYS B 1 59 ? 21.797 -9.102 -0.245 1 53.62 59 LYS B C 1
ATOM 1579 O O . LYS B 1 59 ? 22.469 -9.086 0.788 1 53.62 59 LYS B O 1
ATOM 1584 N N . SER B 1 60 ? 22.281 -8.672 -1.457 1 55.47 60 SER B N 1
ATOM 1585 C CA . SER B 1 60 ? 23.688 -8.328 -1.527 1 55.47 60 SER B CA 1
ATOM 1586 C C . SER B 1 60 ? 23.953 -6.941 -0.943 1 55.47 60 SER B C 1
ATOM 1588 O O . SER B 1 60 ? 25.047 -6.668 -0.442 1 55.47 60 SER B O 1
ATOM 1590 N N . SER B 1 61 ? 22.984 -6 -1 1 58.78 61 SER B N 1
ATOM 1591 C CA . SER B 1 61 ? 23.25 -4.633 -0.569 1 58.78 61 SER B CA 1
ATOM 1592 C C . SER B 1 61 ? 22.719 -4.387 0.841 1 58.78 61 SER B C 1
ATOM 1594 O O . SER B 1 61 ? 23.078 -3.385 1.473 1 58.78 61 SER B O 1
ATOM 1596 N N . ASN B 1 62 ? 22.203 -5.328 1.545 1 68.31 62 ASN B N 1
ATOM 1597 C CA . ASN B 1 62 ? 21.609 -5.188 2.867 1 68.31 62 ASN B CA 1
ATOM 1598 C C . ASN B 1 62 ? 20.594 -4.043 2.904 1 68.31 62 ASN B C 1
ATOM 1600 O O . ASN B 1 62 ? 20.281 -3.523 3.975 1 68.31 62 ASN B O 1
ATOM 1604 N N . LEU B 1 63 ? 20.297 -3.496 1.645 1 76.19 63 LEU B N 1
ATOM 1605 C CA . LEU B 1 63 ? 19.312 -2.416 1.609 1 76.19 63 LEU B CA 1
ATOM 1606 C C . LEU B 1 63 ? 17.938 -2.92 2.021 1 76.19 63 LEU B C 1
ATOM 1608 O O . LEU B 1 63 ? 17.5 -3.988 1.585 1 76.19 63 LEU B O 1
ATOM 1612 N N . GLN B 1 64 ? 17.406 -2.18 2.943 1 79.12 64 GLN B N 1
ATOM 1613 C CA . GLN B 1 64 ? 16.062 -2.494 3.428 1 79.12 64 GLN B CA 1
ATOM 1614 C C . GLN B 1 64 ? 15.094 -1.352 3.145 1 79.12 64 GLN B C 1
ATOM 1616 O O . GLN B 1 64 ? 15.492 -0.186 3.107 1 79.12 64 GLN B O 1
ATOM 1621 N N . PHE B 1 65 ? 13.891 -1.726 2.893 1 82.56 65 PHE B N 1
ATOM 1622 C CA . PHE B 1 65 ? 12.812 -0.762 2.695 1 82.56 65 PHE B CA 1
ATOM 1623 C C . PHE B 1 65 ? 11.688 -0.988 3.703 1 82.56 65 PHE B C 1
ATOM 1625 O O . PHE B 1 65 ? 11.281 -2.127 3.941 1 82.56 65 PHE B O 1
ATOM 1632 N N . TRP B 1 66 ? 11.25 0.132 4.281 1 85.75 66 TRP B N 1
ATOM 1633 C CA . TRP B 1 66 ? 10.164 0.083 5.258 1 85.75 66 TRP B CA 1
ATOM 1634 C C . TRP B 1 66 ? 9.055 1.06 4.883 1 85.75 66 TRP B C 1
ATOM 1636 O O . TRP B 1 66 ? 9.055 2.211 5.324 1 85.75 66 TRP B O 1
ATOM 1646 N N . PRO B 1 67 ? 8.141 0.619 4.062 1 89.88 67 PRO B N 1
ATOM 1647 C CA . PRO B 1 67 ? 7.012 1.488 3.732 1 89.88 67 PRO B CA 1
ATOM 1648 C C . PRO B 1 67 ? 5.926 1.477 4.805 1 89.88 67 PRO B C 1
ATOM 1650 O O . PRO B 1 67 ? 5.707 0.452 5.461 1 89.88 67 PRO B O 1
ATOM 1653 N N . ILE B 1 68 ? 5.289 2.551 5 1 92.81 68 ILE B N 1
ATOM 1654 C CA . ILE B 1 68 ? 4.012 2.666 5.695 1 92.81 68 ILE B CA 1
ATOM 1655 C C . ILE B 1 68 ? 2.895 2.914 4.684 1 92.81 68 ILE B C 1
ATOM 1657 O O . ILE B 1 68 ? 2.91 3.916 3.963 1 92.81 68 ILE B O 1
ATOM 1661 N N . LEU B 1 69 ? 1.994 1.98 4.605 1 94.56 69 LEU B N 1
ATOM 1662 C CA . LEU B 1 69 ? 0.927 2.004 3.611 1 94.56 69 LEU B CA 1
ATOM 1663 C C . LEU B 1 69 ? -0.438 2.117 4.281 1 94.56 69 LEU B C 1
ATOM 1665 O O . LEU B 1 69 ? -0.577 1.817 5.469 1 94.56 69 LEU B O 1
ATOM 1669 N N . PHE B 1 70 ? -1.402 2.59 3.537 1 95.31 70 PHE B N 1
ATOM 1670 C CA . PHE B 1 70 ? -2.734 2.602 4.133 1 95.31 70 PHE B CA 1
ATOM 1671 C C . PHE B 1 70 ? -3.809 2.59 3.051 1 95.31 70 PHE B C 1
ATOM 1673 O O . PHE B 1 70 ? -3.521 2.844 1.88 1 95.31 70 PHE B O 1
ATOM 1680 N N . ASN B 1 71 ? -4.969 2.219 3.432 1 94.56 71 ASN B N 1
ATOM 1681 C CA . ASN B 1 71 ? -6.188 2.355 2.641 1 94.56 71 ASN B CA 1
ATOM 1682 C C . ASN B 1 71 ? -7.355 2.848 3.492 1 94.56 71 ASN B C 1
ATOM 1684 O O . ASN B 1 71 ? -7.266 2.879 4.719 1 94.56 71 ASN B O 1
ATOM 1688 N N . VAL B 1 72 ? -8.375 3.307 2.82 1 95.19 72 VAL B N 1
ATOM 1689 C CA . VAL B 1 72 ? -9.594 3.74 3.49 1 95.19 72 VAL B CA 1
ATOM 1690 C C . VAL B 1 72 ? -10.617 2.604 3.492 1 95.19 72 VAL B C 1
ATOM 1692 O O . VAL B 1 72 ? -11.219 2.301 2.461 1 95.19 72 VAL B O 1
ATOM 1695 N N . HIS B 1 73 ? -10.828 2.033 4.617 1 93.94 73 HIS B N 1
ATOM 1696 C CA . HIS B 1 73 ? -11.594 0.801 4.781 1 93.94 73 HIS B CA 1
ATOM 1697 C C . HIS B 1 73 ? -13.023 0.969 4.285 1 93.94 73 HIS B C 1
ATOM 1699 O O . HIS B 1 73 ? -13.547 0.105 3.576 1 93.94 73 HIS B O 1
ATOM 1705 N N . ASN B 1 74 ? -13.672 2.078 4.664 1 93.12 74 ASN B N 1
ATOM 1706 C CA . ASN B 1 74 ? -15.094 2.238 4.371 1 93.12 74 ASN B CA 1
ATOM 1707 C C . ASN B 1 74 ? -15.312 2.906 3.018 1 93.12 74 ASN B C 1
ATOM 1709 O O . ASN B 1 74 ? -16.453 3.135 2.609 1 93.12 74 ASN B O 1
ATOM 1713 N N . ILE B 1 75 ? -14.289 3.266 2.318 1 91.94 75 ILE B N 1
ATOM 1714 C CA . ILE B 1 75 ? -14.359 3.721 0.935 1 91.94 75 ILE B CA 1
ATOM 1715 C C . ILE B 1 75 ? -13.406 2.896 0.073 1 91.94 75 ILE B C 1
ATOM 1717 O O . ILE B 1 75 ? -12.352 3.385 -0.34 1 91.94 75 ILE B O 1
ATOM 1721 N N . PRO B 1 76 ? -13.789 1.727 -0.253 1 88.5 76 PRO B N 1
ATOM 1722 C CA . PRO B 1 76 ? -12.898 0.783 -0.934 1 88.5 76 PRO B CA 1
ATOM 1723 C C . PRO B 1 76 ? -12.484 1.264 -2.32 1 88.5 76 PRO B C 1
ATOM 1725 O O . PRO B 1 76 ? -11.562 0.7 -2.924 1 88.5 76 PRO B O 1
ATOM 1728 N N . GLU B 1 77 ? -13.117 2.346 -2.822 1 86.75 77 GLU B N 1
ATOM 1729 C CA . GLU B 1 77 ? -12.758 2.906 -4.121 1 86.75 77 GLU B CA 1
ATOM 1730 C C . GLU B 1 77 ? -11.453 3.688 -4.047 1 86.75 77 GLU B C 1
ATOM 1732 O O . GLU B 1 77 ? -10.812 3.934 -5.07 1 86.75 77 GLU B O 1
ATOM 1737 N N . VAL B 1 78 ? -11.125 4.141 -2.9 1 90 78 VAL B N 1
ATOM 1738 C CA . VAL B 1 78 ? -9.875 4.875 -2.729 1 90 78 VAL B CA 1
ATOM 1739 C C . VAL B 1 78 ? -8.695 3.916 -2.826 1 90 78 VAL B C 1
ATOM 1741 O O . VAL B 1 78 ? -8.672 2.879 -2.158 1 90 78 VAL B O 1
ATOM 1744 N N . PRO B 1 79 ? -7.711 4.234 -3.604 1 89.06 79 PRO B N 1
ATOM 1745 C CA . PRO B 1 79 ? -6.578 3.32 -3.773 1 89.06 79 PRO B CA 1
ATOM 1746 C C . PRO B 1 79 ? -5.688 3.248 -2.535 1 89.06 79 PRO B C 1
ATOM 1748 O O . PRO B 1 79 ? -5.75 4.129 -1.674 1 89.06 79 PRO B O 1
ATOM 1751 N N . VAL B 1 80 ? -4.875 2.156 -2.527 1 94 80 VAL B N 1
ATOM 1752 C CA . VAL B 1 80 ? -3.814 2.059 -1.528 1 94 80 VAL B CA 1
ATOM 1753 C C . VAL B 1 80 ? -2.812 3.195 -1.727 1 94 80 VAL B C 1
ATOM 1755 O O . VAL B 1 80 ? -2.48 3.549 -2.861 1 94 80 VAL B O 1
ATOM 1758 N N . MET B 1 81 ? -2.383 3.729 -0.659 1 92.38 81 MET B N 1
ATOM 1759 C CA . MET B 1 81 ? -1.464 4.859 -0.752 1 92.38 81 MET B CA 1
ATOM 1760 C C . MET B 1 81 ? -0.283 4.68 0.195 1 92.38 81 MET B C 1
ATOM 1762 O O . MET B 1 81 ? -0.366 3.918 1.16 1 92.38 81 MET B O 1
ATOM 1766 N N . THR B 1 82 ? 0.83 5.395 -0.088 1 92.44 82 THR B N 1
ATOM 1767 C CA . THR B 1 82 ? 2.049 5.328 0.71 1 92.44 82 THR B CA 1
ATOM 1768 C C . THR B 1 82 ? 2.193 6.57 1.583 1 92.44 82 THR B C 1
ATOM 1770 O O . THR B 1 82 ? 2.258 7.691 1.072 1 92.44 82 THR B O 1
ATOM 1773 N N . ILE B 1 83 ? 2.254 6.305 2.877 1 94.25 83 ILE B N 1
ATOM 1774 C CA . ILE B 1 83 ? 2.404 7.395 3.832 1 94.25 83 ILE B CA 1
ATOM 1775 C C . ILE B 1 83 ? 3.871 7.809 3.92 1 94.25 83 ILE B C 1
ATOM 1777 O O . ILE B 1 83 ? 4.188 9 3.932 1 94.25 83 ILE B O 1
ATOM 1781 N N . ALA B 1 84 ? 4.734 6.82 4.008 1 91.69 84 ALA B N 1
ATOM 1782 C CA . ALA B 1 84 ? 6.16 7.059 4.211 1 91.69 84 ALA B CA 1
ATOM 1783 C C . ALA B 1 84 ? 6.984 5.855 3.756 1 91.69 84 ALA B C 1
ATOM 1785 O O . ALA B 1 84 ? 6.465 4.742 3.646 1 91.69 84 ALA B O 1
ATOM 1786 N N . VAL B 1 85 ? 8.305 6.191 3.531 1 88.56 85 VAL B N 1
ATOM 1787 C CA . VAL B 1 85 ? 9.258 5.125 3.232 1 88.56 85 VAL B CA 1
ATOM 1788 C C . VAL B 1 85 ? 10.586 5.414 3.918 1 88.56 85 VAL B C 1
ATOM 1790 O O . VAL B 1 85 ? 11.102 6.535 3.854 1 88.56 85 VAL B O 1
ATOM 1793 N N . TYR B 1 86 ? 11.047 4.395 4.617 1 86.12 86 TYR B N 1
ATOM 1794 C CA . TYR B 1 86 ? 12.43 4.359 5.074 1 86.12 86 TYR B CA 1
ATOM 1795 C C . TYR B 1 86 ? 13.273 3.43 4.207 1 86.12 86 TYR B C 1
ATOM 1797 O O . TYR B 1 86 ? 12.828 2.336 3.85 1 86.12 86 TYR B O 1
ATOM 1805 N N . SER B 1 87 ? 14.43 3.889 3.846 1 83.94 87 SER B N 1
ATOM 1806 C CA . SER B 1 87 ? 15.375 3.045 3.123 1 83.94 87 SER B CA 1
ATOM 1807 C C . SER B 1 87 ? 16.781 3.189 3.684 1 83.94 87 SER B C 1
ATOM 1809 O O . SER B 1 87 ? 17.266 4.305 3.908 1 83.94 87 SER B O 1
ATOM 1811 N N . GLY B 1 88 ? 17.438 2.053 3.928 1 81.19 88 GLY B N 1
ATOM 1812 C CA . GLY B 1 88 ? 18.797 2.053 4.434 1 81.19 88 GLY B CA 1
ATOM 1813 C C . GLY B 1 88 ? 19.391 0.664 4.531 1 81.19 88 GLY B C 1
ATOM 1814 O O . GLY B 1 88 ? 18.734 -0.328 4.223 1 81.19 88 GLY B O 1
ATOM 1815 N N . SER B 1 89 ? 20.703 0.651 4.906 1 79.81 89 SER B N 1
ATOM 1816 C CA . SER B 1 89 ? 21.438 -0.611 5.008 1 79.81 89 SER B CA 1
ATOM 1817 C C . SER B 1 89 ? 21.094 -1.343 6.301 1 79.81 89 SER B C 1
ATOM 1819 O O . SER B 1 89 ? 21.469 -2.504 6.48 1 79.81 89 SER B O 1
ATOM 1821 N N . THR B 1 90 ? 20.438 -0.672 7.156 1 76.56 90 THR B N 1
ATOM 1822 C CA . THR B 1 90 ? 20 -1.273 8.406 1 76.56 90 THR B CA 1
ATOM 1823 C C . THR B 1 90 ? 18.516 -0.987 8.648 1 76.56 90 THR B C 1
ATOM 1825 O O . THR B 1 90 ? 17.938 -0.11 8.008 1 76.56 90 THR B O 1
ATOM 1828 N N . LYS B 1 91 ? 18.016 -1.834 9.516 1 74.81 91 LYS B N 1
ATOM 1829 C CA . LYS B 1 91 ? 16.688 -1.442 10.008 1 74.81 91 LYS B CA 1
ATOM 1830 C C . LYS B 1 91 ? 16.75 -0.09 10.711 1 74.81 91 LYS B C 1
ATOM 1832 O O . LYS B 1 91 ? 17.812 0.311 11.211 1 74.81 91 LYS B O 1
ATOM 1837 N N . PRO B 1 92 ? 15.602 0.607 10.594 1 75.06 92 PRO B N 1
ATOM 1838 C CA . PRO B 1 92 ? 15.641 1.861 11.352 1 75.06 92 PRO B CA 1
ATOM 1839 C C . PRO B 1 92 ? 16.125 1.671 12.789 1 75.06 92 PRO B C 1
ATOM 1841 O O . PRO B 1 92 ? 15.625 0.799 13.5 1 75.06 92 PRO B O 1
ATOM 1844 N N . ALA B 1 93 ? 17.297 2.271 13.094 1 68.62 93 ALA B N 1
ATOM 1845 C CA . ALA B 1 93 ? 17.906 2.125 14.414 1 68.62 93 ALA B CA 1
ATOM 1846 C C . ALA B 1 93 ? 16.891 2.418 15.516 1 68.62 93 ALA B C 1
ATOM 1848 O O . ALA B 1 93 ? 16.859 1.731 16.547 1 68.62 93 ALA B O 1
ATOM 1849 N N . ASP B 1 94 ? 16.172 3.436 15.297 1 70.69 94 ASP B N 1
ATOM 1850 C CA . ASP B 1 94 ? 15.094 3.805 16.203 1 70.69 94 ASP B CA 1
ATOM 1851 C C . ASP B 1 94 ? 13.75 3.83 15.492 1 70.69 94 ASP B C 1
ATOM 1853 O O . ASP B 1 94 ? 13.391 4.836 14.875 1 70.69 94 ASP B O 1
ATOM 1857 N N . ILE B 1 95 ? 13.109 2.697 15.445 1 73.19 95 ILE B N 1
ATOM 1858 C CA . ILE B 1 95 ? 11.812 2.531 14.797 1 73.19 95 ILE B CA 1
ATOM 1859 C C . ILE B 1 95 ? 10.867 3.641 15.25 1 73.19 95 ILE B C 1
ATOM 1861 O O . ILE B 1 95 ? 10.062 4.137 14.453 1 73.19 95 ILE B O 1
ATOM 1865 N N . ASP B 1 96 ? 11.086 4.004 16.562 1 76.5 96 ASP B N 1
ATOM 1866 C CA . ASP B 1 96 ? 10.219 5.051 17.094 1 76.5 96 ASP B CA 1
ATOM 1867 C C . ASP B 1 96 ? 10.445 6.375 16.375 1 76.5 96 ASP B C 1
ATOM 1869 O O . ASP B 1 96 ? 9.492 7.102 16.078 1 76.5 96 ASP B O 1
ATOM 1873 N N . GLN B 1 97 ? 11.703 6.641 16.109 1 78.25 97 GLN B N 1
ATOM 1874 C CA . GLN B 1 97 ? 12.016 7.883 15.422 1 78.25 97 GLN B CA 1
ATOM 1875 C C . GLN B 1 97 ? 11.453 7.879 14 1 78.25 97 GLN B C 1
ATOM 1877 O O . GLN B 1 97 ? 10.977 8.906 13.516 1 78.25 97 GLN B O 1
ATOM 1882 N N . PHE B 1 98 ? 11.469 6.766 13.414 1 82.81 98 PHE B N 1
ATOM 1883 C CA . PHE B 1 98 ? 10.938 6.609 12.062 1 82.81 98 PHE B CA 1
ATOM 1884 C C . PHE B 1 98 ? 9.422 6.75 12.055 1 82.81 98 PHE B C 1
ATOM 1886 O O . PHE B 1 98 ? 8.859 7.363 11.148 1 82.81 98 PHE B O 1
ATOM 1893 N N . LEU B 1 99 ? 8.82 6.25 13.125 1 89.81 99 LEU B N 1
ATOM 1894 C CA . LEU B 1 99 ? 7.363 6.199 13.141 1 89.81 99 LEU B CA 1
ATOM 1895 C C . LEU B 1 99 ? 6.781 7.492 13.695 1 89.81 99 LEU B C 1
ATOM 1897 O O . LEU B 1 99 ? 5.594 7.773 13.523 1 89.81 99 LEU B O 1
ATOM 1901 N N . GLN B 1 100 ? 7.578 8.273 14.305 1 91.75 100 GLN B N 1
ATOM 1902 C CA . GLN B 1 100 ? 7.086 9.391 15.094 1 91.75 100 GLN B CA 1
ATOM 1903 C C . GLN B 1 100 ? 6.277 10.359 14.242 1 91.75 100 GLN B C 1
ATOM 1905 O O . GLN B 1 100 ? 5.172 10.75 14.617 1 91.75 100 GLN B O 1
ATOM 1910 N N . PRO B 1 101 ? 6.816 10.82 13.023 1 93.25 101 PRO B N 1
ATOM 1911 C CA . PRO B 1 101 ? 6.004 11.727 12.219 1 93.25 101 PRO B CA 1
ATOM 1912 C C . PRO B 1 101 ? 4.641 11.141 11.852 1 93.25 101 PRO B C 1
ATOM 1914 O O . PRO B 1 101 ? 3.639 11.859 11.836 1 93.25 101 PRO B O 1
ATOM 1917 N N . PHE B 1 102 ? 4.594 9.898 11.594 1 93.88 102 PHE B N 1
ATOM 1918 C CA . PHE B 1 102 ? 3.35 9.211 11.273 1 93.88 102 PHE B CA 1
ATOM 1919 C C . PHE B 1 102 ? 2.404 9.203 12.469 1 93.88 102 PHE B C 1
ATOM 1921 O O . PHE B 1 102 ? 1.229 9.555 12.336 1 93.88 102 PHE B O 1
ATOM 1928 N N . VAL B 1 103 ? 2.951 8.82 13.633 1 95.38 103 VAL B N 1
ATOM 1929 C CA . VAL B 1 103 ? 2.146 8.742 14.844 1 95.38 103 VAL B CA 1
ATOM 1930 C C . VAL B 1 103 ? 1.599 10.125 15.188 1 95.38 103 VAL B C 1
ATOM 1932 O O . VAL B 1 103 ? 0.417 10.273 15.508 1 95.38 103 VAL B O 1
ATOM 1935 N N . ASP B 1 104 ? 2.451 11.117 15.094 1 96.69 104 ASP B N 1
ATOM 1936 C CA . ASP B 1 104 ? 2.033 12.484 15.383 1 96.69 104 ASP B CA 1
ATOM 1937 C C . ASP B 1 104 ? 0.9 12.922 14.453 1 96.69 104 ASP B C 1
ATOM 1939 O O . ASP B 1 104 ? -0.104 13.477 14.914 1 96.69 104 ASP B O 1
ATOM 1943 N N . GLU B 1 105 ? 1.057 12.688 13.203 1 97.19 105 GLU B N 1
ATOM 1944 C CA . GLU B 1 105 ? 0.031 13.102 12.25 1 97.19 105 GLU B CA 1
ATOM 1945 C C . GLU B 1 105 ? -1.269 12.336 12.469 1 97.19 105 GLU B C 1
ATOM 1947 O O . GLU B 1 105 ? -2.355 12.914 12.43 1 97.19 105 GLU B O 1
ATOM 1952 N N . LEU B 1 106 ? -1.143 11.023 12.656 1 97.38 106 LEU B N 1
ATOM 1953 C CA . LEU B 1 106 ? -2.326 10.203 12.883 1 97.38 106 LEU B CA 1
ATOM 1954 C C . LEU B 1 106 ? -3.109 10.695 14.094 1 97.38 106 LEU B C 1
ATOM 1956 O O . LEU B 1 106 ? -4.328 10.859 14.031 1 97.38 106 LEU B O 1
ATOM 1960 N N . ASN B 1 107 ? -2.396 10.914 15.188 1 97.75 107 ASN B N 1
ATOM 1961 C CA . ASN B 1 107 ? -3.053 11.414 16.391 1 97.75 107 ASN B CA 1
ATOM 1962 C C . ASN B 1 107 ? -3.74 12.758 16.141 1 97.75 107 ASN B C 1
ATOM 1964 O O . ASN B 1 107 ? -4.867 12.969 16.578 1 97.75 107 ASN B O 1
ATOM 1968 N N . PHE B 1 108 ? -3.09 13.617 15.477 1 98.25 108 PHE B N 1
ATOM 1969 C CA . PHE B 1 108 ? -3.668 14.914 15.141 1 98.25 108 PHE B CA 1
ATOM 1970 C C . PHE B 1 108 ? -4.949 14.742 14.336 1 98.25 108 PHE B C 1
ATOM 1972 O O . PHE B 1 108 ? -5.973 15.359 14.648 1 98.25 108 PHE B O 1
ATOM 1979 N N . LEU B 1 109 ? -4.891 13.898 13.305 1 98.12 109 LEU B N 1
ATOM 1980 C CA . LEU B 1 109 ? -6.031 13.695 12.422 1 98.12 109 LEU B CA 1
ATOM 1981 C C . LEU B 1 109 ? -7.184 13.023 13.164 1 98.12 109 LEU B C 1
ATOM 1983 O O . LEU B 1 109 ? -8.352 13.328 12.906 1 98.12 109 LEU B O 1
ATOM 1987 N N . MET B 1 110 ? -6.848 12.055 14.039 1 98.06 110 MET B N 1
ATOM 1988 C CA . MET B 1 110 ? -7.891 11.375 14.797 1 98.06 110 MET B CA 1
ATOM 1989 C C . MET B 1 110 ? -8.586 12.336 15.75 1 98.06 110 MET B C 1
ATOM 1991 O O . MET B 1 110 ? -9.781 12.203 16.016 1 98.06 110 MET B O 1
ATOM 1995 N N . GLU B 1 111 ? -7.891 13.359 16.266 1 98.06 111 GLU B N 1
ATOM 1996 C CA . GLU B 1 111 ? -8.43 14.344 17.203 1 98.06 111 GLU B CA 1
ATOM 1997 C C . GLU B 1 111 ? -9.195 15.438 16.469 1 98.06 111 GLU B C 1
ATOM 1999 O O . GLU B 1 111 ? -10.234 15.906 16.938 1 98.06 111 GLU B O 1
ATOM 2004 N N . ASN B 1 112 ? -8.727 15.844 15.305 1 98 112 ASN B N 1
ATOM 2005 C CA . ASN B 1 112 ? -9.227 17.078 14.695 1 98 112 ASN B CA 1
ATOM 2006 C C . ASN B 1 112 ? -9.984 16.797 13.398 1 98 112 ASN B C 1
ATOM 2008 O O . ASN B 1 112 ? -10.695 17.672 12.891 1 98 112 ASN B O 1
ATOM 2012 N N . GLY B 1 113 ? -9.812 15.602 12.906 1 97.88 113 GLY B N 1
ATOM 2013 C CA . GLY B 1 113 ? -10.383 15.305 11.602 1 97.88 113 GLY B CA 1
ATOM 2014 C C . GLY B 1 113 ? -9.617 15.938 10.453 1 97.88 113 GLY B C 1
ATOM 2015 O O . GLY B 1 113 ? -8.453 16.328 10.609 1 97.88 113 GLY B O 1
ATOM 2016 N N . ILE B 1 114 ? -10.188 15.93 9.336 1 97 114 ILE B N 1
ATOM 2017 C CA . ILE B 1 114 ? -9.625 16.5 8.117 1 97 114 ILE B CA 1
ATOM 2018 C C . ILE B 1 114 ? -10.703 17.25 7.344 1 97 114 ILE B C 1
ATOM 2020 O O . ILE B 1 114 ? -11.867 16.828 7.32 1 97 114 ILE B O 1
ATOM 2024 N N . THR B 1 115 ? -10.383 18.297 6.781 1 95.81 115 THR B N 1
ATOM 2025 C CA . THR B 1 115 ? -11.305 19.047 5.941 1 95.81 115 THR B CA 1
ATOM 2026 C C . THR B 1 115 ? -10.977 18.859 4.465 1 95.81 115 THR B C 1
ATOM 2028 O O . THR B 1 115 ? -9.867 19.156 4.023 1 95.81 115 THR B O 1
ATOM 2031 N N . ILE B 1 116 ? -11.859 18.281 3.748 1 93.81 116 ILE B N 1
ATOM 2032 C CA . ILE B 1 116 ? -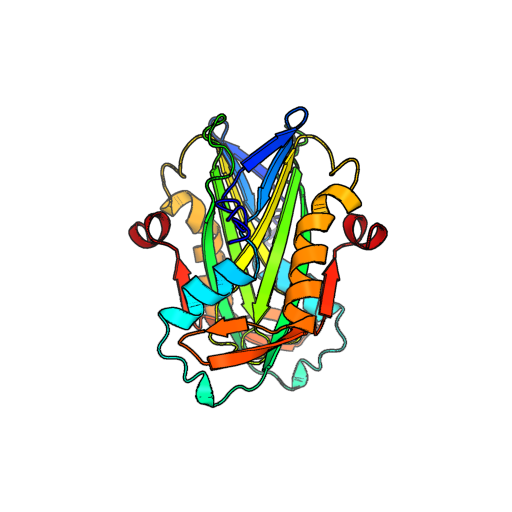11.727 18.062 2.311 1 93.81 116 ILE B CA 1
ATOM 2033 C C . ILE B 1 116 ? -12.898 18.719 1.584 1 93.81 116 ILE B C 1
ATOM 2035 O O . ILE B 1 116 ? -14.062 18.422 1.878 1 93.81 116 ILE B O 1
ATOM 2039 N N . ASN B 1 117 ? -12.609 19.547 0.62 1 90.69 117 ASN B N 1
ATOM 2040 C CA . ASN B 1 117 ? -13.656 20.25 -0.107 1 90.69 117 ASN B CA 1
ATOM 2041 C C . ASN B 1 117 ? -14.648 20.906 0.844 1 90.69 117 ASN B C 1
ATOM 2043 O O . ASN B 1 117 ? -15.859 20.75 0.69 1 90.69 117 ASN B O 1
ATOM 2047 N N . ASN B 1 118 ? -14.117 21.469 1.866 1 89.62 118 ASN B N 1
ATOM 2048 C CA . ASN B 1 118 ? -14.875 22.25 2.836 1 89.62 118 ASN B CA 1
ATOM 2049 C C . ASN B 1 118 ? -15.766 21.359 3.701 1 89.62 118 ASN B C 1
ATOM 2051 O O . ASN B 1 118 ? -16.734 21.828 4.293 1 89.62 118 ASN B O 1
ATOM 2055 N N . LYS B 1 119 ? -15.555 20.172 3.676 1 93 119 LYS B N 1
ATOM 2056 C CA . LYS B 1 119 ? -16.25 19.234 4.551 1 93 119 LYS B CA 1
ATOM 2057 C C . LYS B 1 119 ? -15.305 18.656 5.598 1 93 119 LYS B C 1
ATOM 2059 O O . LYS B 1 119 ? -14.227 18.156 5.258 1 93 119 LYS B O 1
ATOM 2064 N N . LYS B 1 120 ? -15.797 18.75 6.77 1 95.62 120 LYS B N 1
ATOM 2065 C CA . LYS B 1 120 ? -15.023 18.156 7.855 1 95.62 120 LYS B CA 1
ATOM 2066 C C . LYS B 1 120 ? -15.391 16.688 8.039 1 95.62 120 LYS B C 1
ATOM 2068 O O . LYS B 1 120 ? -16.562 16.344 8.156 1 95.62 120 LYS B O 1
ATOM 2073 N N . ILE B 1 121 ? -14.422 15.859 8.016 1 97.06 121 ILE B N 1
ATOM 2074 C CA . ILE B 1 121 ? -14.633 14.422 8.156 1 97.06 121 ILE B CA 1
ATOM 2075 C C . ILE B 1 121 ? -13.742 13.883 9.273 1 97.06 121 ILE B C 1
ATOM 2077 O O . ILE B 1 121 ? -12.57 14.242 9.375 1 97.06 121 ILE B O 1
ATOM 2081 N N . SER B 1 122 ? -14.289 13.047 10.125 1 98.12 122 SER B N 1
ATOM 2082 C CA . SER B 1 122 ? -13.508 12.445 11.195 1 98.12 122 SER B CA 1
ATOM 2083 C C . SER B 1 122 ? -12.625 11.32 10.664 1 98.12 122 SER B C 1
ATOM 2085 O O . SER B 1 122 ? -12.914 10.734 9.625 1 98.12 122 SER B O 1
ATOM 2087 N N . ILE B 1 123 ? -11.492 11.062 11.352 1 98.25 123 ILE B N 1
ATOM 2088 C CA . ILE B 1 123 ? -10.555 9.992 11.023 1 98.25 123 ILE B CA 1
ATOM 2089 C C . ILE B 1 123 ? -10.531 8.969 12.148 1 98.25 123 ILE B C 1
ATOM 2091 O O . ILE B 1 123 ? -10.484 9.328 13.328 1 98.25 123 ILE B O 1
ATOM 2095 N N . GLU B 1 124 ? -10.633 7.773 11.82 1 98 124 GLU B N 1
ATOM 2096 C CA . GLU B 1 124 ? -10.508 6.676 12.773 1 98 124 GLU B CA 1
ATOM 2097 C C . GLU B 1 124 ? -9.531 5.617 12.281 1 98 124 GLU B C 1
ATOM 2099 O O . GLU B 1 124 ? -9.547 5.246 11.102 1 98 124 GLU B O 1
ATOM 2104 N N . LEU B 1 125 ? -8.633 5.195 13.133 1 97.25 125 LEU B N 1
ATOM 2105 C CA . LEU B 1 125 ? -7.762 4.062 12.828 1 97.25 125 LEU B CA 1
ATOM 2106 C C . LEU B 1 125 ? -8.461 2.742 13.141 1 97.25 125 LEU B C 1
ATOM 2108 O O . LEU B 1 125 ? -8.859 2.498 14.281 1 97.25 125 LEU B O 1
ATOM 2112 N N . ARG B 1 126 ? -8.656 2.01 12.164 1 94.81 126 ARG B N 1
ATOM 2113 C CA . ARG B 1 126 ? -9.305 0.718 12.359 1 94.81 126 ARG B CA 1
ATOM 2114 C C . ARG B 1 126 ? -8.297 -0.336 12.812 1 94.81 126 ARG B C 1
ATOM 2116 O O . ARG B 1 126 ? -8.555 -1.08 13.758 1 94.81 126 ARG B O 1
ATOM 2123 N N . VAL B 1 127 ? -7.168 -0.425 12.133 1 91.81 127 VAL B N 1
ATOM 2124 C CA . VAL B 1 127 ? -6.188 -1.457 12.445 1 91.81 127 VAL B CA 1
ATOM 2125 C C . VAL B 1 127 ? -4.812 -1.029 11.938 1 91.81 127 VAL B C 1
ATOM 2127 O O . VAL B 1 127 ? -4.703 -0.306 10.945 1 91.81 127 VAL B O 1
ATOM 2130 N N . ILE B 1 128 ? -3.742 -1.373 12.648 1 90.94 128 ILE B N 1
ATOM 2131 C CA . ILE B 1 128 ? -2.355 -1.325 12.195 1 90.94 128 ILE B CA 1
ATOM 2132 C C . ILE B 1 128 ? -1.777 -2.736 12.156 1 90.94 128 ILE B C 1
ATOM 2134 O O . ILE B 1 128 ? -1.854 -3.475 13.141 1 90.94 128 ILE B O 1
ATOM 2138 N N . ILE B 1 129 ? -1.392 -3.098 11 1 85.94 129 ILE B N 1
ATOM 2139 C CA . ILE B 1 129 ? -0.763 -4.402 10.836 1 85.94 129 ILE B CA 1
ATOM 2140 C C . ILE B 1 129 ? 0.73 -4.227 10.562 1 85.94 129 ILE B C 1
ATOM 2142 O O . ILE B 1 129 ? 1.121 -3.438 9.703 1 85.94 129 ILE B O 1
ATOM 2146 N N . ALA B 1 130 ? 1.609 -4.836 11.266 1 78.25 130 ALA B N 1
ATOM 2147 C CA . ALA B 1 130 ? 3.057 -4.758 11.078 1 78.25 130 ALA B CA 1
ATOM 2148 C C . ALA B 1 130 ? 3.684 -6.152 11.07 1 78.25 130 ALA B C 1
ATOM 2150 O O . ALA B 1 130 ? 3.203 -7.059 11.75 1 78.25 130 ALA B O 1
ATOM 2151 N N . ASP B 1 131 ? 4.426 -6.566 10.086 1 64.31 131 ASP B N 1
ATOM 2152 C CA . ASP B 1 131 ? 5.094 -7.863 10.117 1 64.31 131 ASP B CA 1
ATOM 2153 C C . ASP B 1 131 ? 6.102 -7.941 11.266 1 64.31 131 ASP B C 1
ATOM 2155 O O . ASP B 1 131 ? 6.402 -6.93 11.898 1 64.31 131 ASP B O 1
ATOM 2159 N N . SER B 1 132 ? 6.543 -9.242 11.594 1 50.09 132 SER B N 1
ATOM 2160 C CA . SER B 1 132 ? 7.312 -9.648 12.766 1 50.09 132 SER B CA 1
ATOM 2161 C C . SER B 1 132 ? 8.43 -8.648 13.07 1 50.09 132 SER B C 1
ATOM 2163 O O . SER B 1 132 ? 8.562 -8.195 14.211 1 50.09 132 SER B O 1
ATOM 2165 N N . PRO B 1 133 ? 9.43 -8.547 12.117 1 43.44 133 PRO B N 1
ATOM 2166 C CA . PRO B 1 133 ? 10.398 -7.621 12.711 1 43.44 133 PRO B CA 1
ATOM 2167 C C . PRO B 1 133 ? 9.781 -6.273 13.062 1 43.44 133 PRO B C 1
ATOM 2169 O O . PRO B 1 133 ? 10.172 -5.648 14.055 1 43.44 133 PRO B O 1
ATOM 2172 N N . ALA B 1 134 ? 8.938 -5.828 12.25 1 39.94 134 ALA B N 1
ATOM 2173 C CA . ALA B 1 134 ? 8.344 -4.531 12.562 1 39.94 134 ALA B CA 1
ATOM 2174 C C . ALA B 1 134 ? 7.363 -4.641 13.734 1 39.94 134 ALA B C 1
ATOM 2176 O O . ALA B 1 134 ? 7.152 -3.674 14.469 1 39.94 134 ALA B O 1
ATOM 2177 N N . ARG B 1 135 ? 6.656 -5.723 13.875 1 40.94 135 ARG B N 1
ATOM 2178 C CA . ARG B 1 135 ? 5.699 -5.883 14.969 1 40.94 135 ARG B CA 1
ATOM 2179 C C . ARG B 1 135 ? 6.379 -5.711 16.328 1 40.94 135 ARG B C 1
ATOM 2181 O O . ARG B 1 135 ? 5.734 -5.328 17.297 1 40.94 135 ARG B O 1
ATOM 2188 N N . ALA B 1 136 ? 7.574 -6.246 16.266 1 38 136 ALA B N 1
ATOM 2189 C CA . ALA B 1 136 ? 8.258 -6.145 17.547 1 38 136 ALA B CA 1
ATOM 2190 C C . ALA B 1 136 ? 8.32 -4.691 18.016 1 38 136 ALA B C 1
ATOM 2192 O O . ALA B 1 136 ? 8.562 -4.426 19.203 1 38 136 ALA B O 1
ATOM 2193 N N . TYR B 1 137 ? 8.359 -3.869 17.141 1 37.22 137 TYR B N 1
ATOM 2194 C CA . TYR B 1 137 ? 8.656 -2.508 17.578 1 37.22 137 TYR B CA 1
ATOM 2195 C C . TYR B 1 137 ? 7.371 -1.717 17.797 1 37.22 137 TYR B C 1
ATOM 2197 O O . TYR B 1 137 ? 7.414 -0.576 18.266 1 37.22 137 TYR B O 1
ATOM 2205 N N . ILE B 1 138 ? 6.262 -2.182 17.359 1 39.81 138 ILE B N 1
ATOM 2206 C CA . ILE B 1 138 ? 5.039 -1.442 17.641 1 39.81 138 ILE B CA 1
ATOM 2207 C C . ILE B 1 138 ? 4.457 -1.921 18.969 1 39.81 138 ILE B C 1
ATOM 2209 O O . ILE B 1 138 ? 4.309 -3.125 19.203 1 39.81 138 ILE B O 1
#

pLDDT: mean 80.61, std 19.25, range [22.16, 98.25]